Protein AF-A0A3M5WLS6-F1 (afdb_monomer)

Sequence (228 aa):
MAYHDNTENPHVHVVLKISDKNGQRMDIKKQDLRQLRTTMSLKLQGLGYNVKATHKRDFALKDHLKHGPERTRNLYEVVEFGSASYQFDKKNKRSNYITYKNLNGQKEVTVWGKTLLEEIEREKVEVGHVIKLKKEGAVAVEVPSYDKNGEVQGYKTVKRNEWKIENTSIEGPDRTVTMAEKLEKADKKINLHTPERQKKQMKEKLQFTEVKKEVLQPKIKLGPRLKF

pLDDT: mean 72.5, std 15.37, range [38.62, 93.69]

Radius of gyration: 28.25 Å; Cα contacts (8 Å, |Δi|>4): 242; chains: 1; bounding box: 64×58×89 Å

Nearest PDB structures (foldseek):
  8oej-assembly1_D  TM=4.711E-01  e=2.699E-01  Pyrococcus abyssi
  8oel-assembly1_D  TM=4.554E-01  e=2.853E-01  Pyrococcus abyssi
  4fva-assembly1_A  TM=2.193E-01  e=2.552E-01  Caenorhabditis elegans
  3m4q-assembly1_B  TM=3.915E-01  e=1.519E+00  Entamoeba histolytica
  6pph-assembly1_k  TM=2.680E-01  e=4.143E+00  Human herpesvirus 8 strain GK18

InterPro domains:
  IPR048178 MobP1 relaxase-like [NF041450] (1-163)

Structure (mmCIF, N/CA/C/O backbone):
data_AF-A0A3M5WLS6-F1
#
_entry.id   AF-A0A3M5WLS6-F1
#
loop_
_atom_site.group_PDB
_atom_site.id
_atom_site.type_symbol
_atom_site.label_atom_id
_atom_site.label_alt_id
_atom_site.label_comp_id
_atom_site.label_asym_id
_atom_site.label_entity_id
_atom_site.label_seq_id
_atom_site.pdbx_PDB_ins_code
_atom_site.Cartn_x
_atom_site.Cartn_y
_atom_site.Cartn_z
_atom_site.occupancy
_atom_site.B_iso_or_equiv
_atom_site.auth_seq_id
_atom_site.auth_comp_id
_atom_site.auth_asym_id
_atom_site.auth_atom_id
_atom_site.pdbx_PDB_model_num
ATOM 1 N N . MET A 1 1 ? -24.045 15.304 23.120 1.00 86.06 1 MET A N 1
ATOM 2 C CA . MET A 1 1 ? -23.910 14.849 21.720 1.00 86.06 1 MET A CA 1
ATOM 3 C C . MET A 1 1 ? -24.731 15.797 20.873 1.00 86.06 1 MET A C 1
ATOM 5 O O . MET A 1 1 ? -25.837 16.101 21.295 1.00 86.06 1 MET A O 1
ATOM 9 N N . ALA A 1 2 ? -24.195 16.287 19.760 1.00 90.81 2 ALA A N 1
ATOM 10 C CA . ALA A 1 2 ? -24.908 17.167 18.835 1.00 90.81 2 ALA A CA 1
ATOM 11 C C . ALA A 1 2 ? -24.928 16.525 17.446 1.00 90.81 2 ALA A C 1
ATOM 13 O O . ALA A 1 2 ? -23.889 16.055 16.989 1.00 90.81 2 ALA A O 1
ATOM 14 N N . TYR A 1 3 ? -26.097 16.466 16.815 1.00 93.00 3 TYR A N 1
ATOM 15 C CA . TYR A 1 3 ? -26.283 15.950 15.460 1.00 93.00 3 TYR A CA 1
ATOM 16 C C . TYR A 1 3 ? -26.505 17.128 14.510 1.00 93.00 3 TYR A C 1
ATOM 18 O O . TYR A 1 3 ? -27.273 18.031 14.834 1.00 93.00 3 TYR A O 1
ATOM 26 N N . HIS A 1 4 ? -25.816 17.113 13.373 1.00 90.12 4 HIS A N 1
ATOM 27 C CA . HIS A 1 4 ? -25.884 18.136 12.340 1.00 90.12 4 HIS A CA 1
ATOM 28 C C . HIS A 1 4 ? -26.246 17.485 11.008 1.00 90.12 4 HIS A C 1
ATOM 30 O O . HIS A 1 4 ? -25.490 16.666 10.486 1.00 90.12 4 HIS A O 1
ATOM 36 N N . ASP A 1 5 ? -27.390 17.875 10.459 1.00 91.81 5 ASP A N 1
ATOM 37 C CA . ASP A 1 5 ? -27.912 17.493 9.142 1.00 91.81 5 ASP A CA 1
ATOM 38 C C . ASP A 1 5 ? -27.977 18.677 8.163 1.00 91.81 5 ASP A C 1
ATOM 40 O O . ASP A 1 5 ? -28.248 18.499 6.981 1.00 91.81 5 ASP A O 1
ATOM 44 N N . ASN A 1 6 ? -27.654 19.882 8.631 1.00 89.06 6 ASN A N 1
ATOM 45 C CA . ASN A 1 6 ? -27.609 21.118 7.849 1.00 89.06 6 ASN A CA 1
ATOM 46 C C . ASN A 1 6 ? -26.359 21.253 6.957 1.00 89.06 6 ASN A C 1
ATOM 48 O O . ASN A 1 6 ? -26.106 22.318 6.397 1.00 89.06 6 ASN A O 1
ATOM 52 N N . THR A 1 7 ? -25.557 20.195 6.841 1.00 85.94 7 THR A N 1
ATOM 53 C CA . THR A 1 7 ? -24.382 20.125 5.963 1.00 85.94 7 THR A CA 1
ATOM 54 C C . THR A 1 7 ? -24.551 18.965 4.990 1.00 85.94 7 THR A C 1
ATOM 56 O O . THR A 1 7 ? -25.333 18.057 5.253 1.00 85.94 7 THR A O 1
ATOM 59 N N . GLU A 1 8 ? -23.795 18.963 3.888 1.00 89.69 8 GLU A N 1
ATOM 60 C CA . GLU A 1 8 ? -23.868 17.916 2.852 1.00 89.69 8 GLU A CA 1
ATOM 61 C C . GLU A 1 8 ? -23.750 16.490 3.422 1.00 89.69 8 GLU A C 1
ATOM 63 O O . GLU A 1 8 ? -24.385 15.565 2.925 1.00 89.69 8 GLU A O 1
ATOM 68 N N . ASN A 1 9 ? -22.972 16.317 4.496 1.00 88.31 9 ASN A N 1
ATOM 69 C CA . ASN A 1 9 ? -22.779 15.032 5.155 1.00 88.31 9 ASN A CA 1
ATOM 70 C C . ASN A 1 9 ? -23.319 15.083 6.591 1.00 88.31 9 ASN A C 1
ATOM 72 O O . ASN A 1 9 ? -22.693 15.728 7.444 1.00 88.31 9 ASN A O 1
ATOM 76 N N . PRO A 1 10 ? -24.420 14.370 6.894 1.00 90.81 10 PRO A N 1
ATOM 77 C CA . PRO A 1 10 ? -24.927 14.265 8.252 1.00 90.81 10 PRO A CA 1
ATOM 78 C C . PRO A 1 10 ? -23.855 13.725 9.200 1.00 90.81 10 PRO A C 1
ATOM 80 O O . PRO A 1 10 ? -23.256 12.674 8.951 1.00 90.81 10 PRO A O 1
ATOM 83 N N . HIS A 1 11 ? -23.585 14.446 10.285 1.00 92.56 11 HIS A N 1
ATOM 84 C CA . HIS A 1 11 ? -22.522 14.090 11.219 1.00 92.56 11 HIS A CA 1
ATOM 85 C C . HIS A 1 11 ? -22.880 14.418 12.667 1.00 92.56 11 HIS A C 1
ATOM 87 O O . HIS A 1 11 ? -23.793 15.182 12.967 1.00 92.56 11 HIS A O 1
ATOM 93 N N . VAL A 1 12 ? -22.146 13.799 13.591 1.00 92.62 12 VAL A N 1
ATOM 94 C CA . VAL A 1 12 ? -22.350 13.956 15.032 1.00 92.62 12 VAL A CA 1
ATOM 95 C C . VAL A 1 12 ? -21.073 14.467 15.684 1.00 92.62 12 VAL A C 1
ATOM 97 O O . VAL A 1 12 ? -20.005 13.877 15.517 1.00 92.62 12 VAL A O 1
ATOM 100 N N . HIS A 1 13 ? -21.196 15.502 16.511 1.00 92.94 13 HIS A N 1
ATOM 101 C CA . HIS A 1 13 ? -20.174 15.890 17.474 1.00 92.94 13 HIS A CA 1
ATOM 102 C C . HIS A 1 13 ? -20.429 15.213 18.824 1.00 92.94 13 HIS A C 1
ATOM 104 O O . HIS A 1 13 ? -21.454 15.413 19.490 1.00 92.94 13 HIS A O 1
ATOM 110 N N . VAL A 1 14 ? -19.461 14.403 19.250 1.00 90.19 14 VAL A N 1
ATOM 111 C CA . VAL A 1 14 ? -19.468 13.738 20.554 1.00 90.19 14 VAL A CA 1
ATOM 112 C C . VAL A 1 14 ? -18.387 14.364 21.425 1.00 90.19 14 VAL A C 1
ATOM 114 O O . VAL A 1 14 ? -17.202 14.271 21.116 1.00 90.19 14 VAL A O 1
ATOM 117 N N . VAL A 1 15 ? -18.800 14.991 22.527 1.00 91.31 15 VAL A N 1
ATOM 118 C CA . VAL A 1 15 ? -17.884 15.471 23.567 1.00 91.31 15 VAL A CA 1
ATOM 119 C C . VAL A 1 15 ? -17.712 14.353 24.586 1.00 91.31 15 VAL A C 1
ATOM 121 O O . VAL A 1 15 ? -18.684 13.914 25.198 1.00 91.31 15 VAL A O 1
ATOM 124 N N . LEU A 1 16 ? -16.477 13.883 24.745 1.00 87.19 16 LEU A N 1
ATOM 125 C CA . LEU A 1 16 ? -16.112 12.845 25.704 1.00 87.19 16 LEU A CA 1
ATOM 126 C C . LEU A 1 16 ? -15.338 13.484 26.855 1.00 87.19 16 LEU A C 1
ATOM 128 O O . LEU A 1 16 ? -14.342 14.175 26.634 1.00 87.19 16 LEU A O 1
ATOM 132 N N . LYS A 1 17 ? -15.783 13.243 28.090 1.00 89.06 17 LYS A N 1
ATOM 133 C CA . LYS A 1 17 ? -15.021 13.627 29.279 1.00 89.06 17 LYS A CA 1
ATOM 134 C C . LYS A 1 17 ? -13.780 12.734 29.361 1.00 89.06 17 LYS A C 1
ATOM 136 O O . LYS A 1 17 ? -13.901 11.516 29.342 1.00 89.06 17 LYS A O 1
ATOM 141 N N . ILE A 1 18 ? -12.600 13.350 29.433 1.00 88.56 18 ILE A N 1
ATOM 142 C CA . ILE A 1 18 ? -11.318 12.626 29.492 1.00 88.56 18 ILE A CA 1
ATOM 143 C C . ILE A 1 18 ? -11.053 12.099 30.909 1.00 88.56 18 ILE A C 1
ATOM 145 O O . ILE A 1 18 ? -10.328 11.128 31.076 1.00 88.56 18 ILE A O 1
ATOM 149 N N . SER A 1 19 ? -11.623 12.725 31.938 1.00 90.69 19 SER A N 1
ATOM 150 C CA . SER A 1 19 ? -11.491 12.247 33.316 1.00 90.69 19 SER A CA 1
ATOM 151 C C . SER A 1 19 ? -12.529 11.179 33.640 1.00 90.69 19 SER A C 1
ATOM 153 O O . SER A 1 19 ? -13.703 11.321 33.286 1.00 90.69 19 SER A O 1
ATOM 155 N N . ASP A 1 20 ? -12.098 10.154 34.364 1.00 85.75 20 ASP A N 1
ATOM 156 C CA . ASP A 1 20 ? -12.962 9.109 34.893 1.00 85.75 20 ASP A CA 1
ATOM 157 C C . ASP A 1 20 ? -13.848 9.615 36.056 1.00 85.75 20 ASP A C 1
ATOM 159 O O . ASP A 1 20 ? -13.905 10.810 36.375 1.00 85.75 20 ASP A O 1
ATOM 163 N N . LYS A 1 21 ? -14.578 8.689 36.691 1.00 87.06 21 LYS A N 1
ATOM 164 C CA . LYS A 1 21 ? -15.444 8.985 37.845 1.00 87.06 21 LYS A CA 1
ATOM 165 C C . LYS A 1 21 ? -14.660 9.424 39.089 1.00 87.06 21 LYS A C 1
ATOM 167 O O . LYS A 1 21 ? -15.221 10.131 39.917 1.00 87.06 21 LYS A O 1
ATOM 172 N N . ASN A 1 22 ? -13.389 9.043 39.186 1.00 89.44 22 ASN A N 1
ATOM 173 C CA . ASN A 1 22 ? -12.490 9.347 40.297 1.00 89.44 22 ASN A CA 1
ATOM 174 C C . ASN A 1 22 ? -11.662 10.623 40.041 1.00 89.44 22 ASN A C 1
ATOM 176 O O . ASN A 1 22 ? -10.844 11.009 40.871 1.00 89.44 22 ASN A O 1
ATOM 180 N N . GLY A 1 23 ? -11.856 11.281 38.892 1.00 87.62 23 GLY A N 1
ATOM 181 C CA . GLY A 1 23 ? -11.108 12.468 38.481 1.00 87.62 23 GLY A CA 1
ATOM 182 C C . GLY A 1 23 ? -9.771 12.167 37.796 1.00 87.62 23 GLY A C 1
ATOM 183 O O . GLY A 1 23 ? -9.108 13.101 37.340 1.00 87.62 23 GLY A O 1
ATOM 184 N N . GLN A 1 24 ? -9.387 10.897 37.650 1.00 90.75 24 GLN A N 1
ATOM 185 C CA . GLN A 1 24 ? -8.164 10.504 36.963 1.00 90.75 24 GLN A CA 1
ATOM 186 C C . GLN A 1 24 ? -8.314 10.711 35.454 1.00 90.75 24 GLN A C 1
ATOM 188 O O . GLN A 1 24 ? -9.284 10.284 34.826 1.00 90.75 24 GLN A O 1
ATOM 193 N N . ARG A 1 25 ? -7.335 11.388 34.851 1.00 89.50 25 ARG A N 1
ATOM 194 C CA . ARG A 1 25 ? -7.312 11.639 33.409 1.00 89.50 25 ARG A CA 1
ATOM 195 C C . ARG A 1 25 ? -6.987 10.346 32.659 1.00 89.50 25 ARG A C 1
ATOM 197 O O . ARG A 1 25 ? -5.946 9.743 32.899 1.00 89.50 25 ARG A O 1
ATOM 204 N N . MET A 1 26 ? -7.838 9.966 31.712 1.00 87.12 26 MET A N 1
ATOM 205 C CA . MET A 1 26 ? -7.563 8.868 30.790 1.00 87.12 26 MET A CA 1
ATOM 206 C C . MET A 1 26 ? -6.414 9.240 29.844 1.00 87.12 26 MET A C 1
ATOM 208 O O . MET A 1 26 ? -6.446 10.287 29.189 1.00 87.12 26 MET A O 1
ATOM 212 N N . ASP A 1 27 ? -5.414 8.364 29.752 1.00 88.56 27 ASP A N 1
ATOM 213 C CA . ASP A 1 27 ? -4.341 8.459 28.761 1.00 88.56 27 ASP A CA 1
ATOM 214 C C . ASP A 1 27 ? -4.795 7.812 27.445 1.00 88.56 27 ASP A C 1
ATOM 216 O O . ASP A 1 27 ? -4.934 6.594 27.358 1.00 88.56 27 ASP A O 1
ATOM 220 N N . ILE A 1 28 ? -5.075 8.630 26.427 1.00 88.44 28 ILE A N 1
ATOM 221 C CA . ILE A 1 28 ? -5.580 8.165 25.130 1.00 88.44 28 ILE A CA 1
ATOM 222 C C . ILE A 1 28 ? -4.400 7.923 24.191 1.00 88.44 28 ILE A C 1
ATOM 224 O O . ILE A 1 28 ? -3.820 8.859 23.630 1.00 88.44 28 ILE A O 1
ATOM 228 N N . LYS A 1 29 ? -4.076 6.652 23.946 1.00 89.19 29 LYS A N 1
ATOM 229 C CA . LYS A 1 29 ? -3.004 6.259 23.030 1.00 89.19 29 LYS A CA 1
ATOM 230 C C . LYS A 1 29 ? -3.522 6.122 21.602 1.00 89.19 29 LYS A C 1
ATOM 232 O O . LYS A 1 29 ? -4.704 5.927 21.317 1.00 89.19 29 LYS A O 1
ATOM 237 N N . LYS A 1 30 ? -2.589 6.146 20.643 1.00 86.25 30 LYS A N 1
ATOM 238 C CA . LYS A 1 30 ? -2.900 5.920 19.216 1.00 86.25 30 LYS A CA 1
ATOM 239 C C . LYS A 1 30 ? -3.547 4.554 18.961 1.00 86.25 30 LYS A C 1
ATOM 241 O O . LYS A 1 30 ? -4.302 4.414 18.000 1.00 86.25 30 LYS A O 1
ATOM 246 N N . GLN A 1 31 ? -3.233 3.558 19.790 1.00 81.94 31 GLN A N 1
ATOM 247 C CA . GLN A 1 31 ? -3.833 2.228 19.719 1.00 81.94 31 GLN A CA 1
ATOM 248 C C . GLN A 1 31 ? -5.316 2.262 20.108 1.00 81.94 31 GLN A C 1
ATOM 250 O O . GLN A 1 31 ? -6.128 1.701 19.375 1.00 81.94 31 GLN A O 1
ATOM 255 N N . ASP A 1 32 ? -5.674 2.999 21.159 1.00 87.75 32 ASP A N 1
ATOM 256 C CA . ASP A 1 32 ? -7.054 3.111 21.648 1.00 87.75 32 ASP A CA 1
ATOM 257 C C . ASP A 1 32 ? -7.952 3.790 20.609 1.00 87.75 32 ASP A C 1
ATOM 259 O O . ASP A 1 32 ? -9.025 3.292 20.279 1.00 87.75 32 ASP A O 1
ATOM 263 N N . LEU A 1 33 ? -7.467 4.868 19.978 1.00 89.62 33 LEU A N 1
ATOM 264 C CA . LEU A 1 33 ? -8.175 5.534 18.874 1.00 89.62 33 LEU A CA 1
ATOM 265 C C . LEU A 1 33 ? -8.393 4.603 17.671 1.00 89.62 33 LEU A C 1
ATOM 267 O O . LEU A 1 33 ? -9.408 4.683 16.973 1.00 89.62 33 LEU A O 1
ATOM 271 N N . ARG A 1 34 ? -7.434 3.709 17.407 1.00 87.81 34 ARG A N 1
ATOM 272 C CA . ARG A 1 34 ? -7.538 2.725 16.326 1.00 87.81 34 ARG A CA 1
ATOM 273 C C . ARG A 1 34 ? -8.577 1.659 16.657 1.00 87.81 34 ARG A C 1
ATOM 275 O O . ARG A 1 34 ? -9.384 1.324 15.791 1.00 87.81 34 ARG A O 1
ATOM 282 N N . GLN A 1 35 ? -8.551 1.150 17.886 1.00 88.38 35 GLN A N 1
ATOM 283 C CA . GLN A 1 35 ? -9.539 0.201 18.386 1.00 88.38 35 GLN A CA 1
ATOM 284 C C . GLN A 1 35 ? -10.935 0.817 18.355 1.00 88.38 35 GLN A C 1
ATOM 286 O O . GLN A 1 35 ? -11.839 0.192 17.815 1.00 88.38 35 GLN A O 1
ATOM 291 N N . LEU A 1 36 ? -11.096 2.066 18.799 1.00 90.81 36 LEU A N 1
ATOM 292 C CA . LEU A 1 36 ? -12.368 2.788 18.751 1.00 90.81 36 LEU A CA 1
ATOM 293 C C . LEU A 1 36 ? -12.961 2.803 17.335 1.00 90.81 36 LEU A C 1
ATOM 295 O O . LEU A 1 36 ? -14.120 2.436 17.152 1.00 90.81 36 LEU A O 1
ATOM 299 N N . ARG A 1 37 ? -12.157 3.149 16.319 1.00 90.94 37 ARG A N 1
ATOM 300 C CA . ARG A 1 37 ? -12.588 3.131 14.909 1.00 90.94 37 ARG A CA 1
ATOM 301 C C . ARG A 1 37 ? -13.035 1.735 14.460 1.00 90.94 37 ARG A C 1
ATOM 303 O O . ARG A 1 37 ? -14.067 1.608 13.805 1.00 90.94 37 ARG A O 1
ATOM 310 N N . THR A 1 38 ? -12.260 0.700 14.781 1.00 91.12 38 THR A N 1
ATOM 311 C CA . THR A 1 38 ? -12.581 -0.682 14.391 1.00 91.12 38 THR A CA 1
ATOM 312 C C . THR A 1 38 ? -13.850 -1.172 15.089 1.00 91.12 38 THR A C 1
ATOM 314 O O . THR A 1 38 ? -14.763 -1.654 14.426 1.00 91.12 38 THR A O 1
ATOM 317 N N . THR A 1 39 ? -13.951 -0.987 16.405 1.00 92.62 39 THR A N 1
ATOM 318 C CA . THR A 1 39 ? -15.101 -1.412 17.212 1.00 92.62 39 THR A CA 1
ATOM 319 C C . THR A 1 39 ? -16.377 -0.686 16.804 1.00 92.62 39 THR A C 1
ATOM 321 O O . THR A 1 39 ? -17.432 -1.309 16.726 1.00 92.62 39 THR A O 1
ATOM 324 N N . MET A 1 40 ? -16.299 0.610 16.492 1.00 93.38 40 MET A N 1
ATOM 325 C CA . MET A 1 40 ? -17.445 1.367 15.984 1.00 93.38 40 MET A CA 1
ATOM 326 C C . MET A 1 40 ? -17.945 0.794 14.653 1.00 93.38 40 MET A C 1
ATOM 328 O O . MET A 1 40 ? -19.140 0.562 14.504 1.00 93.38 40 MET A O 1
ATOM 332 N N . SER A 1 41 ? -17.037 0.499 13.717 1.00 92.75 41 SER A N 1
ATOM 333 C CA . SER A 1 41 ? -17.392 -0.130 12.439 1.00 92.75 41 SER A CA 1
ATOM 334 C C . SER A 1 41 ? -18.051 -1.496 12.636 1.00 92.75 41 SER A C 1
ATOM 336 O O . SER A 1 41 ? -19.051 -1.770 11.986 1.00 92.75 41 SER A O 1
ATOM 338 N N . LEU A 1 42 ? -17.524 -2.336 13.533 1.00 90.62 42 LEU A N 1
ATOM 339 C CA . LEU A 1 42 ? -18.087 -3.661 13.820 1.00 90.62 42 LEU A CA 1
ATOM 340 C C . LEU A 1 42 ? -19.488 -3.568 14.434 1.00 90.62 42 LEU A C 1
ATOM 342 O O . LEU A 1 42 ? -20.387 -4.301 14.032 1.00 90.62 42 LEU A O 1
ATOM 346 N N . LYS A 1 43 ? -19.700 -2.638 15.372 1.00 93.62 43 LYS A N 1
ATOM 347 C CA . LYS A 1 43 ? -21.025 -2.404 15.965 1.00 93.62 43 LYS A CA 1
ATOM 348 C C . LYS A 1 43 ? -22.039 -1.934 14.924 1.00 93.62 43 LYS A C 1
ATOM 350 O O . LYS A 1 43 ? -23.161 -2.420 14.918 1.00 93.62 43 LYS A O 1
ATOM 355 N N . LEU A 1 44 ? -21.642 -1.033 14.026 1.00 90.62 44 LEU A N 1
ATOM 356 C CA . LEU A 1 44 ? -22.501 -0.563 12.935 1.00 90.62 44 LEU A CA 1
ATOM 357 C C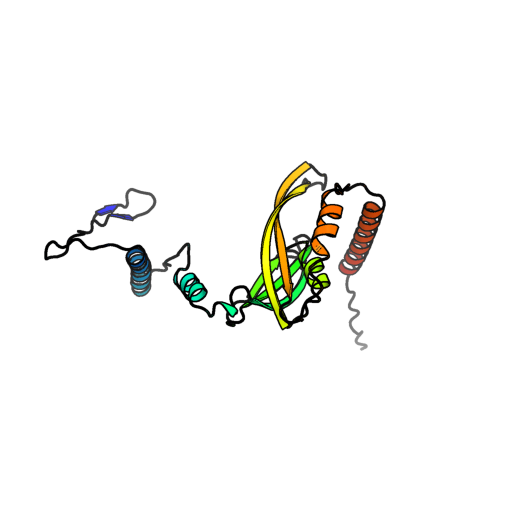 . LEU A 1 44 ? -22.840 -1.686 11.946 1.00 90.62 44 LEU A C 1
ATOM 359 O O . LEU A 1 44 ? -23.993 -1.809 11.547 1.00 90.62 44 LEU A O 1
ATOM 363 N N . GLN A 1 45 ? -21.878 -2.546 11.610 1.00 89.88 45 GLN A N 1
ATOM 364 C CA . GLN A 1 45 ? -22.140 -3.744 10.805 1.00 89.88 45 GLN A CA 1
ATOM 365 C C . GLN A 1 45 ? -23.129 -4.692 11.494 1.00 89.88 45 GLN A C 1
ATOM 367 O O . GLN A 1 45 ? -24.044 -5.184 10.843 1.00 89.88 45 GLN A O 1
ATOM 372 N N . GLY A 1 46 ? -22.999 -4.894 12.810 1.00 91.88 46 GLY A N 1
ATOM 373 C CA . GLY A 1 46 ? -23.954 -5.681 13.600 1.00 91.88 46 GLY A CA 1
ATOM 374 C C . GLY A 1 46 ? -25.372 -5.095 13.628 1.00 91.88 46 GLY A C 1
ATOM 375 O O . GLY A 1 46 ? -26.331 -5.834 13.810 1.00 91.88 46 GLY A O 1
ATOM 376 N N . LEU A 1 47 ? -25.511 -3.787 13.398 1.00 93.69 47 LEU A N 1
ATOM 377 C CA . LEU A 1 47 ? -26.796 -3.096 13.233 1.00 93.69 47 LEU A CA 1
ATOM 378 C C . LEU A 1 47 ? -27.284 -3.063 11.770 1.00 93.69 47 LEU A C 1
ATOM 380 O O . LEU A 1 47 ? -28.306 -2.448 11.487 1.00 93.69 47 LEU A O 1
ATOM 384 N N . GLY A 1 48 ? -26.567 -3.703 10.838 1.00 92.06 48 GLY A N 1
ATOM 385 C CA . GLY A 1 48 ? -26.942 -3.802 9.422 1.00 92.06 48 GLY A CA 1
ATOM 386 C C . GLY A 1 48 ? -26.365 -2.717 8.505 1.00 92.06 48 GLY A C 1
ATOM 387 O O . GLY A 1 48 ? -26.685 -2.692 7.318 1.00 92.06 48 GLY A O 1
ATOM 388 N N . TYR A 1 49 ? -25.495 -1.830 8.997 1.00 90.62 49 TYR A N 1
ATOM 389 C CA . TYR A 1 49 ? -24.880 -0.790 8.166 1.00 90.62 49 TYR A CA 1
ATOM 390 C C . TYR A 1 49 ? -23.652 -1.309 7.402 1.00 90.62 49 TYR A C 1
ATOM 392 O O . TYR A 1 49 ? -22.726 -1.882 7.981 1.00 90.62 49 TYR A O 1
ATOM 400 N N . ASN A 1 50 ? -23.583 -1.022 6.098 1.00 92.44 50 ASN A N 1
ATOM 401 C CA . ASN A 1 50 ? -22.422 -1.345 5.266 1.00 92.44 50 ASN A CA 1
ATOM 402 C C . ASN A 1 50 ? -21.302 -0.306 5.439 1.00 92.44 50 ASN A C 1
ATOM 404 O O . ASN A 1 50 ? -21.167 0.636 4.659 1.00 92.44 50 ASN A O 1
ATOM 408 N N . VAL A 1 51 ? -20.498 -0.470 6.488 1.00 91.19 51 VAL A N 1
ATOM 409 C CA . VAL A 1 51 ? -19.354 0.401 6.792 1.00 91.19 51 VAL A CA 1
ATOM 410 C C . VAL A 1 51 ? -18.061 -0.399 6.914 1.00 91.19 51 VAL A C 1
ATOM 412 O O . VAL A 1 51 ? -18.082 -1.579 7.257 1.00 91.19 51 VAL A O 1
ATOM 415 N N . LYS A 1 52 ? -16.911 0.238 6.662 1.00 88.44 52 LYS A N 1
ATOM 416 C CA . LYS A 1 52 ? -15.587 -0.387 6.808 1.00 88.44 52 LYS A CA 1
ATOM 417 C C . LYS A 1 52 ? -14.584 0.565 7.451 1.00 88.44 52 LYS A C 1
ATOM 419 O O . LYS A 1 52 ? -14.274 1.621 6.904 1.00 88.44 52 LYS A O 1
ATOM 424 N N . ALA A 1 53 ? -13.987 0.147 8.564 1.00 88.81 53 ALA A N 1
ATOM 425 C CA . ALA A 1 53 ? -12.833 0.825 9.144 1.00 88.81 53 ALA A CA 1
ATOM 426 C C . ALA A 1 53 ? -11.583 0.639 8.264 1.00 88.81 53 ALA A C 1
ATOM 428 O O . ALA A 1 53 ? -11.025 -0.455 8.173 1.00 88.81 53 ALA A O 1
ATOM 429 N N . THR A 1 54 ? -11.104 1.715 7.636 1.00 80.06 54 THR A N 1
ATOM 430 C CA . THR A 1 54 ? -9.845 1.717 6.878 1.00 80.06 54 THR A CA 1
ATOM 431 C C . THR A 1 54 ? -8.693 2.272 7.716 1.00 80.06 54 THR A C 1
ATOM 433 O O . THR A 1 54 ? -8.837 3.232 8.476 1.00 80.06 54 THR A O 1
ATOM 436 N N . HIS A 1 55 ? -7.513 1.661 7.575 1.00 78.44 55 HIS A N 1
ATOM 437 C CA . HIS A 1 55 ? -6.292 2.082 8.262 1.00 78.44 55 HIS A CA 1
ATOM 438 C C . HIS A 1 55 ? -5.187 2.344 7.239 1.00 78.44 55 HIS A C 1
ATOM 440 O O . HIS A 1 55 ? -4.809 1.447 6.496 1.00 78.44 55 HIS A O 1
ATOM 446 N N . LYS A 1 56 ? -4.610 3.554 7.230 1.00 70.62 56 LYS A N 1
ATOM 447 C CA . LYS A 1 56 ? -3.529 3.924 6.289 1.00 70.62 56 LYS A CA 1
ATOM 448 C C . LYS A 1 56 ? -2.241 3.105 6.480 1.00 70.62 56 LYS A C 1
ATOM 450 O O . LYS A 1 56 ? -1.423 3.019 5.572 1.00 70.62 56 LYS A O 1
ATOM 455 N N . ARG A 1 57 ? -2.016 2.555 7.678 1.00 66.00 57 ARG A N 1
ATOM 456 C CA . ARG A 1 57 ? -0.836 1.748 8.035 1.00 66.00 57 ARG A CA 1
ATOM 457 C C . ARG A 1 57 ? -1.283 0.540 8.846 1.00 66.00 57 ARG A C 1
ATOM 459 O O . ARG A 1 57 ? -2.065 0.713 9.781 1.00 66.00 57 ARG A O 1
ATOM 466 N N . ASP A 1 58 ? -0.782 -0.648 8.531 1.00 65.19 58 ASP A N 1
ATOM 467 C CA . ASP A 1 58 ? -1.016 -1.852 9.329 1.00 65.19 58 ASP A CA 1
ATOM 468 C C . ASP A 1 58 ? 0.106 -2.029 10.362 1.00 65.19 58 ASP A C 1
ATOM 470 O O . ASP A 1 58 ? 1.245 -2.349 10.021 1.00 65.19 58 ASP A O 1
ATOM 474 N N . PHE A 1 59 ? -0.199 -1.724 11.627 1.00 60.44 59 PHE A N 1
ATOM 475 C CA . PHE A 1 59 ? 0.774 -1.849 12.711 1.00 60.44 59 PHE A CA 1
ATOM 476 C C . PHE A 1 59 ? 0.972 -3.299 13.143 1.00 60.44 59 PHE A C 1
ATOM 478 O O . PHE A 1 59 ? 2.091 -3.622 13.514 1.00 60.44 59 PHE A O 1
ATOM 485 N N . ALA A 1 60 ? -0.048 -4.158 13.043 1.00 60.12 60 ALA A N 1
ATOM 486 C CA . ALA A 1 60 ? 0.073 -5.571 13.399 1.00 60.12 60 ALA A CA 1
ATOM 487 C C . ALA A 1 60 ? 1.011 -6.284 12.419 1.00 60.12 60 ALA A C 1
ATOM 489 O O . ALA A 1 60 ? 1.946 -6.961 12.834 1.00 60.12 60 ALA A O 1
ATOM 490 N N . LEU A 1 61 ? 0.853 -6.008 11.120 1.00 57.88 61 LEU A N 1
ATOM 491 C CA . LEU A 1 61 ? 1.789 -6.477 10.100 1.00 57.88 61 LEU A CA 1
ATOM 492 C C . LEU A 1 61 ? 3.211 -5.949 10.351 1.00 57.88 61 LEU A C 1
ATOM 494 O O . LEU A 1 61 ? 4.172 -6.708 10.283 1.00 57.88 61 LEU A O 1
ATOM 498 N N . LYS A 1 62 ? 3.360 -4.652 10.664 1.00 54.03 62 LYS A N 1
ATOM 499 C CA . LYS A 1 62 ? 4.672 -4.043 10.947 1.00 54.03 62 LYS A CA 1
ATOM 500 C C . LYS A 1 62 ? 5.333 -4.640 12.189 1.00 54.03 62 LYS A C 1
ATOM 502 O O . LYS A 1 62 ? 6.549 -4.788 12.198 1.00 54.03 62 LYS A O 1
ATOM 507 N N . ASP A 1 63 ? 4.560 -4.933 13.224 1.00 58.59 63 ASP A N 1
ATOM 508 C CA . ASP A 1 63 ? 5.062 -5.491 14.473 1.00 58.59 63 ASP A CA 1
ATOM 509 C C . ASP A 1 63 ? 5.459 -6.963 14.313 1.00 58.59 63 ASP A C 1
ATOM 511 O O . ASP A 1 63 ? 6.560 -7.346 14.698 1.00 58.59 63 ASP A O 1
ATOM 515 N N . HIS A 1 64 ? 4.656 -7.752 13.598 1.00 58.59 64 HIS A N 1
ATOM 516 C CA . HIS A 1 64 ? 5.014 -9.114 13.198 1.00 58.59 64 HIS A CA 1
ATOM 517 C C . HIS A 1 64 ? 6.284 -9.144 12.323 1.00 58.59 64 HIS A C 1
ATOM 519 O O . HIS A 1 64 ? 7.187 -9.947 12.542 1.00 58.59 64 HIS A O 1
ATOM 525 N N . LEU A 1 65 ? 6.416 -8.207 11.374 1.00 56.03 65 LEU A N 1
ATOM 526 C CA . LEU A 1 65 ? 7.633 -8.029 10.563 1.00 56.03 65 LEU A CA 1
ATOM 527 C C . LEU A 1 65 ? 8.862 -7.635 11.403 1.00 56.03 65 LEU A C 1
ATOM 529 O O . LEU A 1 65 ? 9.993 -7.931 11.015 1.00 56.03 65 LEU A O 1
ATOM 533 N N . LYS A 1 66 ? 8.661 -6.958 12.540 1.00 55.47 66 LYS A N 1
ATOM 534 C CA . LYS A 1 66 ? 9.736 -6.604 13.473 1.00 55.47 66 LYS A CA 1
ATOM 535 C C . LYS A 1 66 ? 10.136 -7.767 14.377 1.00 55.47 66 LYS A C 1
ATOM 537 O O . LYS A 1 66 ? 11.315 -7.866 14.677 1.00 55.47 66 LYS A O 1
ATOM 542 N N . HIS A 1 67 ? 9.223 -8.640 14.787 1.00 53.22 67 HIS A N 1
ATOM 543 C CA . HIS A 1 67 ? 9.537 -9.736 15.715 1.00 53.22 67 HIS A CA 1
ATOM 544 C C . HIS A 1 67 ? 9.898 -11.065 15.029 1.00 53.22 67 HIS A C 1
ATOM 546 O O . HIS A 1 67 ? 10.282 -12.013 15.706 1.00 53.22 67 HIS A O 1
ATOM 552 N N . GLY A 1 68 ? 9.828 -11.147 13.695 1.00 54.34 68 GLY A N 1
ATOM 553 C CA . GLY A 1 68 ? 10.353 -12.296 12.951 1.00 54.34 68 GLY A CA 1
ATOM 554 C C . GLY A 1 68 ? 11.871 -12.474 13.138 1.00 54.34 68 GLY A C 1
ATOM 555 O O . GLY A 1 68 ? 12.572 -11.475 13.345 1.00 54.34 68 GLY A O 1
ATOM 556 N N . PRO A 1 69 ? 12.396 -13.715 13.044 1.00 56.34 69 PRO A N 1
ATOM 557 C CA . PRO A 1 69 ? 13.815 -13.993 13.240 1.00 56.34 69 PRO A CA 1
ATOM 558 C C . PRO A 1 69 ? 14.638 -13.127 12.286 1.00 56.34 69 PRO A C 1
ATOM 560 O O . PRO A 1 69 ? 14.476 -13.199 11.068 1.00 56.34 69 PRO A O 1
ATOM 563 N N . GLU A 1 70 ? 15.513 -12.288 12.845 1.00 52.97 70 GLU A N 1
ATOM 564 C CA . GLU A 1 70 ? 16.280 -11.258 12.129 1.00 52.97 70 GLU A CA 1
ATOM 565 C C . GLU A 1 70 ? 17.040 -11.816 10.915 1.00 52.97 70 GLU A C 1
ATOM 567 O O . GLU A 1 70 ? 17.148 -11.149 9.886 1.00 52.97 70 GLU A O 1
ATOM 572 N N . ARG A 1 71 ? 17.440 -13.092 11.005 1.00 54.81 71 ARG A N 1
ATOM 573 C CA . ARG A 1 71 ? 18.092 -13.884 9.955 1.00 54.81 71 ARG A CA 1
ATOM 574 C C . ARG A 1 71 ? 17.257 -14.114 8.693 1.00 54.81 71 ARG A C 1
ATOM 576 O O . ARG A 1 71 ? 17.842 -14.511 7.702 1.00 54.81 71 ARG A O 1
ATOM 583 N N . THR A 1 72 ? 15.943 -13.877 8.710 1.00 56.84 72 THR A N 1
ATOM 584 C CA . THR A 1 72 ? 15.025 -14.063 7.559 1.00 56.84 72 THR A CA 1
ATOM 585 C C . THR A 1 72 ? 14.522 -12.742 6.963 1.00 56.84 72 THR A C 1
ATOM 587 O O . THR A 1 72 ? 13.811 -12.733 5.956 1.00 56.84 72 THR A O 1
ATOM 590 N N . ARG A 1 73 ? 14.870 -11.591 7.564 1.00 61.38 73 ARG A N 1
ATOM 591 C CA . ARG A 1 73 ? 14.410 -10.283 7.075 1.00 61.38 73 ARG A CA 1
ATOM 592 C C . ARG A 1 73 ? 15.028 -9.982 5.707 1.00 61.38 73 ARG A C 1
ATOM 594 O O . ARG A 1 73 ? 16.244 -10.007 5.543 1.00 61.38 73 ARG A O 1
ATOM 601 N N . ASN A 1 74 ? 14.173 -9.613 4.753 1.00 67.69 74 ASN A N 1
ATOM 602 C CA . ASN A 1 74 ? 14.510 -9.352 3.347 1.00 67.69 74 ASN A CA 1
ATOM 603 C C . ASN A 1 74 ? 14.989 -10.569 2.546 1.00 67.69 74 ASN A C 1
ATOM 605 O O . ASN A 1 74 ? 15.518 -10.369 1.456 1.00 67.69 74 ASN A O 1
ATOM 609 N N . LEU A 1 75 ? 14.815 -11.786 3.066 1.00 74.06 75 LEU A N 1
ATOM 610 C CA . LEU A 1 75 ? 15.008 -13.005 2.292 1.00 74.06 75 LEU A CA 1
ATOM 611 C C . LEU A 1 75 ? 13.678 -13.423 1.679 1.00 74.06 75 LEU A C 1
ATOM 613 O O . LEU A 1 75 ? 12.645 -13.491 2.355 1.00 74.06 75 LEU A O 1
ATOM 617 N N . TYR A 1 76 ? 13.725 -13.677 0.384 1.00 83.50 76 TYR A N 1
ATOM 618 C CA . TYR A 1 76 ? 12.565 -13.994 -0.419 1.00 83.50 76 TYR A CA 1
ATOM 619 C C . TYR A 1 76 ? 12.873 -15.192 -1.301 1.00 83.50 76 TYR A C 1
ATOM 621 O O . TYR A 1 76 ? 13.956 -15.277 -1.870 1.00 83.50 76 TYR A O 1
ATOM 629 N N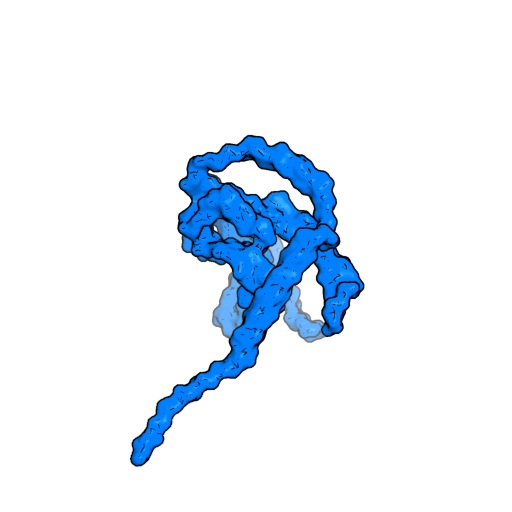 . GLU A 1 77 ? 11.914 -16.095 -1.429 1.00 82.56 77 GLU A N 1
ATOM 630 C CA . GLU A 1 77 ? 11.983 -17.193 -2.383 1.00 82.56 77 GLU A CA 1
ATOM 631 C C . GLU A 1 77 ? 11.428 -16.714 -3.724 1.00 82.56 77 GLU A C 1
ATOM 633 O O . GLU A 1 77 ? 10.343 -16.119 -3.787 1.00 82.56 77 GLU A O 1
ATOM 638 N N . VAL A 1 78 ? 12.183 -16.940 -4.793 1.00 85.12 78 VAL A N 1
ATOM 639 C CA . VAL A 1 78 ? 11.784 -16.570 -6.151 1.00 85.12 78 VAL A CA 1
ATOM 640 C C . VAL A 1 78 ? 10.734 -17.551 -6.653 1.00 85.12 78 VAL A C 1
ATOM 642 O O . VAL A 1 78 ? 10.984 -18.748 -6.722 1.00 85.12 78 VAL A O 1
ATOM 645 N N . VAL A 1 79 ? 9.563 -17.036 -7.020 1.00 85.50 79 VAL A N 1
ATOM 646 C CA . VAL A 1 79 ? 8.449 -17.838 -7.549 1.00 85.50 79 VAL A CA 1
ATOM 647 C C . VAL A 1 79 ? 8.478 -17.845 -9.071 1.00 85.50 79 VAL A C 1
ATOM 649 O O . VAL A 1 79 ? 8.325 -18.885 -9.697 1.00 85.50 79 VAL A O 1
ATOM 652 N N . GLU A 1 80 ? 8.692 -16.678 -9.675 1.00 86.94 80 GLU A N 1
ATOM 653 C CA . GLU A 1 80 ? 8.712 -16.515 -11.126 1.00 86.94 80 GLU A CA 1
ATOM 654 C C . GLU A 1 80 ? 9.482 -15.244 -11.484 1.00 86.94 80 GLU A C 1
ATOM 656 O O . GLU A 1 80 ? 9.464 -14.260 -10.742 1.00 86.94 80 GLU A O 1
ATOM 661 N N . PHE A 1 81 ? 10.138 -15.222 -12.636 1.00 88.69 81 PHE A N 1
ATOM 662 C CA . PHE A 1 81 ? 10.693 -14.002 -13.205 1.00 88.69 81 PHE A CA 1
ATOM 663 C C . PHE A 1 81 ? 10.614 -14.040 -14.726 1.00 88.69 81 PHE A C 1
ATOM 665 O O . PHE A 1 81 ? 10.576 -15.103 -15.341 1.00 88.69 81 PHE A O 1
ATOM 672 N N . GLY A 1 82 ? 10.597 -12.866 -15.353 1.00 87.50 82 GLY A N 1
ATOM 673 C CA . GLY A 1 82 ? 10.580 -12.794 -16.806 1.00 87.50 82 GLY A CA 1
ATOM 674 C C . GLY A 1 82 ? 10.286 -11.411 -17.363 1.00 87.50 82 GLY A C 1
ATOM 675 O O . GLY A 1 82 ? 10.424 -10.388 -16.693 1.00 87.50 82 GLY A O 1
ATOM 676 N N . SER A 1 83 ? 9.878 -11.391 -18.632 1.00 85.56 83 SER A N 1
ATOM 677 C CA . SER A 1 83 ? 9.557 -10.180 -19.394 1.00 85.56 83 SER A CA 1
ATOM 678 C C . SER A 1 83 ? 8.092 -10.180 -19.835 1.00 85.56 83 SER A C 1
ATOM 680 O O . SER A 1 83 ? 7.721 -10.844 -20.808 1.00 85.56 83 SER A O 1
ATOM 682 N N . ALA A 1 84 ? 7.255 -9.383 -19.174 1.00 86.00 84 ALA A N 1
ATOM 683 C CA . ALA A 1 84 ? 5.824 -9.269 -19.465 1.00 86.00 84 ALA A CA 1
ATOM 684 C C . ALA A 1 84 ? 5.416 -7.811 -19.716 1.00 86.00 84 ALA A C 1
ATOM 686 O O . ALA A 1 84 ? 6.166 -6.879 -19.432 1.00 86.00 84 ALA A O 1
ATOM 687 N N . SER A 1 85 ? 4.230 -7.581 -20.282 1.00 83.56 85 SER A N 1
ATOM 688 C CA . SER A 1 85 ? 3.661 -6.228 -20.290 1.00 83.56 85 SER A CA 1
ATOM 689 C C . SER A 1 85 ? 3.421 -5.767 -18.852 1.00 83.56 85 SER A C 1
ATOM 691 O O . SER A 1 85 ? 2.999 -6.569 -18.024 1.00 83.56 85 SER A O 1
ATOM 693 N N . TYR A 1 86 ? 3.736 -4.507 -18.532 1.00 77.88 86 TYR A N 1
ATOM 694 C CA . TYR A 1 86 ? 3.670 -4.003 -17.154 1.00 77.88 86 TYR A CA 1
ATOM 695 C C . TYR A 1 86 ? 2.289 -4.243 -16.520 1.00 77.88 86 TYR A C 1
ATOM 697 O O . TYR A 1 86 ? 1.262 -3.943 -17.130 1.00 77.88 86 TYR A O 1
ATOM 705 N N . GLN A 1 87 ? 2.283 -4.792 -15.300 1.00 80.75 87 GLN A N 1
ATOM 706 C CA . GLN A 1 87 ? 1.087 -5.267 -14.581 1.00 80.75 87 GLN A CA 1
ATOM 707 C C . GLN A 1 87 ? 0.293 -6.368 -15.310 1.00 80.75 87 GLN A C 1
ATOM 709 O O . GLN A 1 87 ? -0.887 -6.554 -15.041 1.00 80.75 87 GLN A O 1
ATOM 714 N N . PHE A 1 88 ? 0.930 -7.087 -16.237 1.00 80.56 88 PHE A N 1
ATOM 715 C CA . PHE A 1 88 ? 0.309 -8.091 -17.108 1.00 80.56 88 PHE A CA 1
ATOM 716 C C . PHE A 1 88 ? -0.807 -7.548 -18.021 1.00 80.56 88 PHE A C 1
ATOM 718 O O . PHE A 1 88 ? -1.519 -8.317 -18.664 1.00 80.56 88 PHE A O 1
ATOM 725 N N . ASP A 1 89 ? -0.920 -6.223 -18.160 1.00 78.00 89 ASP A N 1
ATOM 726 C CA . ASP A 1 89 ? -1.850 -5.592 -19.094 1.00 78.00 89 ASP A CA 1
ATOM 727 C C . ASP A 1 89 ? -1.182 -5.420 -20.463 1.00 78.00 89 ASP A C 1
ATOM 729 O O . ASP A 1 89 ? -0.203 -4.686 -20.609 1.00 78.00 89 ASP A O 1
ATOM 733 N N . LYS A 1 90 ? -1.735 -6.073 -21.492 1.00 80.25 90 LYS A N 1
ATOM 734 C CA . LYS A 1 90 ? -1.223 -6.063 -22.874 1.00 80.25 90 LYS A CA 1
ATOM 735 C C . LYS A 1 90 ? -1.122 -4.659 -23.481 1.00 80.25 90 LYS A C 1
ATOM 737 O O . LYS A 1 90 ? -0.365 -4.481 -24.432 1.00 80.25 90 LYS A O 1
ATOM 742 N N . LYS A 1 91 ? -1.855 -3.674 -22.950 1.00 78.31 91 LYS A N 1
ATOM 743 C CA . LYS A 1 91 ? -1.783 -2.270 -23.387 1.00 78.31 91 LYS A CA 1
ATOM 744 C C . LYS A 1 91 ? -0.491 -1.582 -22.946 1.00 78.31 91 LYS A C 1
ATOM 746 O O . LYS A 1 91 ? -0.070 -0.606 -23.565 1.00 78.31 91 LYS A O 1
ATOM 751 N N . ASN A 1 92 ? 0.143 -2.079 -21.886 1.00 76.44 92 ASN A N 1
ATOM 752 C CA . ASN A 1 92 ? 1.341 -1.478 -21.332 1.00 76.44 92 ASN A CA 1
ATOM 753 C C . ASN A 1 92 ? 2.616 -1.952 -22.036 1.00 76.44 92 ASN A C 1
ATOM 755 O O . ASN A 1 92 ? 2.694 -3.040 -22.610 1.00 76.44 92 ASN A O 1
ATOM 759 N N . LYS A 1 93 ? 3.667 -1.129 -21.938 1.00 77.31 93 LYS A N 1
ATOM 760 C CA . LYS A 1 93 ? 5.002 -1.472 -22.446 1.00 77.31 93 LYS A CA 1
ATOM 761 C C . LYS A 1 93 ? 5.549 -2.705 -21.715 1.00 77.31 93 LYS A C 1
ATOM 763 O O . LYS A 1 93 ? 5.321 -2.870 -20.513 1.00 77.31 93 LYS A O 1
ATOM 768 N N . ARG A 1 94 ? 6.304 -3.543 -22.435 1.00 79.69 94 ARG A N 1
ATOM 769 C CA . ARG A 1 94 ? 7.019 -4.678 -21.834 1.00 79.69 94 ARG A CA 1
ATOM 770 C C . ARG A 1 94 ? 8.047 -4.182 -20.818 1.00 79.69 94 ARG A C 1
ATOM 772 O O . ARG A 1 94 ? 8.734 -3.184 -21.047 1.00 79.69 94 ARG A O 1
ATOM 779 N N . SER A 1 95 ? 8.115 -4.873 -19.692 1.00 83.19 95 SER A N 1
ATOM 780 C CA . SER A 1 95 ? 9.041 -4.629 -18.597 1.00 83.19 95 SER A CA 1
ATOM 781 C C . SER A 1 95 ? 9.429 -5.960 -17.965 1.00 83.19 95 SER A C 1
ATOM 783 O O . SER A 1 95 ? 8.676 -6.933 -18.018 1.00 83.19 95 SER A O 1
ATOM 785 N N . ASN A 1 96 ? 10.595 -5.981 -17.331 1.00 88.00 96 ASN A N 1
ATOM 786 C CA . ASN A 1 96 ? 11.033 -7.150 -16.588 1.00 88.00 96 ASN A CA 1
ATOM 787 C C . ASN A 1 96 ? 10.368 -7.140 -15.211 1.00 88.00 96 ASN A C 1
ATOM 789 O O . ASN A 1 96 ? 10.108 -6.064 -14.645 1.00 88.00 96 ASN A O 1
ATOM 793 N N . TYR A 1 97 ? 10.067 -8.330 -14.709 1.00 87.50 97 TYR A N 1
ATOM 794 C CA . TYR A 1 97 ? 9.454 -8.533 -13.410 1.00 87.50 97 TYR A CA 1
ATOM 795 C C . TYR A 1 97 ? 10.075 -9.718 -12.681 1.00 87.50 97 TYR A C 1
ATOM 797 O O . TYR A 1 97 ? 10.628 -10.630 -13.295 1.00 87.50 97 TYR A O 1
ATOM 805 N N . ILE A 1 98 ? 9.943 -9.679 -11.361 1.00 87.50 98 ILE A N 1
ATOM 806 C CA . ILE A 1 98 ? 10.213 -10.793 -10.463 1.00 87.50 98 ILE A CA 1
ATOM 807 C C . ILE A 1 98 ? 9.053 -10.903 -9.478 1.00 87.50 98 ILE A C 1
ATOM 809 O O . ILE A 1 98 ? 8.637 -9.909 -8.878 1.00 87.50 98 ILE A O 1
ATOM 813 N N . THR A 1 99 ? 8.517 -12.103 -9.335 1.00 87.69 99 THR A N 1
ATOM 814 C CA . THR A 1 99 ? 7.546 -12.476 -8.316 1.00 87.69 99 THR A CA 1
ATOM 815 C C . THR A 1 99 ? 8.279 -13.270 -7.251 1.00 87.69 99 THR A C 1
ATOM 817 O O . THR A 1 99 ? 8.940 -14.268 -7.542 1.00 87.69 99 THR A O 1
ATOM 820 N N . TYR A 1 100 ? 8.173 -12.818 -6.009 1.00 86.69 100 TYR A N 1
ATOM 821 C CA . TYR A 1 100 ? 8.792 -13.483 -4.875 1.00 86.69 100 TYR A CA 1
ATOM 822 C C . TYR A 1 100 ? 7.795 -13.635 -3.732 1.00 86.69 100 TYR A C 1
ATOM 824 O O . TYR A 1 100 ? 6.851 -12.849 -3.601 1.00 86.69 100 TYR A O 1
ATOM 832 N N . LYS A 1 101 ? 8.031 -14.627 -2.878 1.00 84.44 101 LYS A N 1
ATOM 833 C CA . LYS A 1 101 ? 7.285 -14.835 -1.635 1.00 84.44 101 LYS A CA 1
ATOM 834 C C . LYS A 1 101 ? 8.223 -14.737 -0.439 1.00 84.44 101 LYS A C 1
ATOM 836 O O . LYS A 1 101 ? 9.394 -15.105 -0.509 1.00 84.44 101 LYS A O 1
ATOM 841 N N . ASN A 1 102 ? 7.725 -14.210 0.674 1.00 77.69 102 ASN A N 1
ATOM 842 C CA . ASN A 1 102 ? 8.489 -14.231 1.922 1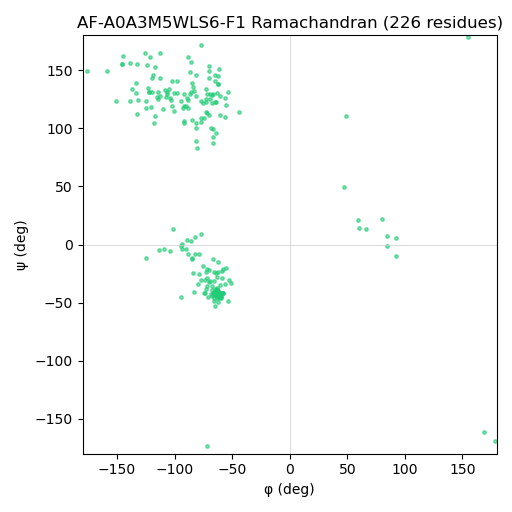.00 77.69 102 ASN A CA 1
ATOM 843 C C . ASN A 1 102 ? 8.682 -15.681 2.384 1.00 77.69 102 ASN A C 1
ATOM 845 O O . ASN A 1 102 ? 7.749 -16.474 2.275 1.00 77.69 102 ASN A O 1
ATOM 849 N N . LEU A 1 103 ? 9.823 -15.987 3.011 1.00 68.62 103 LEU A N 1
ATOM 850 C CA . LEU A 1 103 ? 10.087 -17.305 3.615 1.00 68.62 103 LEU A CA 1
ATOM 851 C C . LEU A 1 103 ? 9.059 -17.701 4.692 1.00 68.62 103 LEU A C 1
ATOM 853 O O . LEU A 1 103 ? 8.833 -18.878 4.938 1.00 68.62 103 LEU A O 1
ATOM 857 N N . ASN A 1 104 ? 8.378 -16.717 5.289 1.00 63.44 104 ASN A N 1
ATOM 858 C CA . ASN A 1 104 ? 7.292 -16.942 6.250 1.00 63.44 104 ASN A CA 1
ATOM 859 C C . ASN A 1 104 ? 5.932 -17.239 5.573 1.00 63.44 104 ASN A C 1
ATOM 861 O O . ASN A 1 104 ? 4.912 -17.307 6.252 1.00 63.44 104 ASN A O 1
ATOM 865 N N . GLY A 1 105 ? 5.901 -17.386 4.243 1.00 54.16 105 GLY A N 1
ATOM 866 C CA . GLY A 1 105 ? 4.902 -18.193 3.537 1.00 54.16 105 GLY A CA 1
ATOM 867 C C . GLY A 1 105 ? 3.514 -17.598 3.289 1.00 54.16 105 GLY A C 1
ATOM 868 O O . GLY A 1 105 ? 2.585 -18.369 3.095 1.00 54.16 105 GLY A O 1
ATOM 869 N N . GLN A 1 106 ? 3.312 -16.274 3.291 1.00 60.25 106 GLN A N 1
ATOM 870 C CA . GLN A 1 106 ? 1.933 -15.734 3.250 1.00 60.25 106 GLN A CA 1
ATOM 871 C C . GLN A 1 106 ? 1.606 -14.748 2.125 1.00 60.25 106 GLN A C 1
ATOM 873 O O . GLN A 1 106 ? 0.434 -14.426 1.934 1.00 60.25 106 GLN A O 1
ATOM 878 N N . LYS A 1 107 ? 2.587 -14.227 1.381 1.00 72.06 107 LYS A N 1
ATOM 879 C CA . LYS A 1 107 ? 2.299 -13.212 0.361 1.00 72.06 107 LYS A CA 1
ATOM 880 C C . LYS A 1 107 ? 3.288 -13.241 -0.790 1.00 72.06 107 LYS A C 1
ATOM 882 O O . LYS A 1 107 ? 4.483 -13.053 -0.574 1.00 72.06 107 LYS A O 1
ATOM 887 N N . GLU A 1 108 ? 2.750 -13.397 -1.993 1.00 83.44 108 GLU A N 1
ATOM 888 C CA . GLU A 1 108 ? 3.459 -13.168 -3.246 1.00 83.44 108 GLU A CA 1
ATOM 889 C C . GLU A 1 108 ? 3.410 -11.683 -3.605 1.00 83.44 108 GLU A C 1
ATOM 891 O O . GLU A 1 108 ? 2.380 -11.012 -3.474 1.00 83.44 108 GLU A O 1
ATOM 896 N N . VAL A 1 109 ? 4.551 -11.146 -4.023 1.00 83.06 109 VAL A N 1
ATOM 897 C CA . VAL A 1 109 ? 4.680 -9.760 -4.460 1.00 83.06 109 VAL A CA 1
ATOM 898 C C . VAL A 1 109 ? 5.424 -9.741 -5.787 1.00 83.06 109 VAL A C 1
ATOM 900 O O . VAL A 1 109 ? 6.548 -10.227 -5.883 1.00 83.06 109 VAL A O 1
ATOM 903 N N . THR A 1 110 ? 4.806 -9.135 -6.802 1.00 87.06 110 THR A N 1
ATOM 904 C CA . THR A 1 110 ? 5.438 -8.895 -8.103 1.00 87.06 110 THR A CA 1
ATOM 905 C C . THR A 1 110 ? 6.045 -7.499 -8.137 1.00 87.06 110 THR A C 1
ATOM 907 O O . THR A 1 110 ? 5.360 -6.487 -7.954 1.00 87.06 110 THR A O 1
ATOM 910 N N . VAL A 1 111 ? 7.340 -7.437 -8.414 1.00 85.00 111 VAL A N 1
ATOM 911 C CA . VAL A 1 111 ? 8.105 -6.204 -8.565 1.00 85.00 111 VAL A CA 1
ATOM 912 C C . VAL A 1 111 ? 8.561 -6.052 -10.010 1.00 85.00 111 VAL A C 1
ATOM 914 O O . VAL A 1 111 ? 8.914 -7.022 -10.668 1.00 85.00 111 VAL A O 1
ATOM 917 N N . TRP A 1 112 ? 8.567 -4.809 -10.493 1.00 84.31 112 TRP A N 1
ATOM 918 C CA . TRP A 1 112 ? 8.917 -4.460 -11.868 1.00 84.31 112 TRP A CA 1
ATOM 919 C C . TRP A 1 112 ? 10.131 -3.529 -11.901 1.00 84.31 112 TRP A C 1
ATOM 921 O O . TRP A 1 112 ? 10.270 -2.629 -11.064 1.00 84.31 112 TRP A O 1
ATOM 931 N N . GLY A 1 113 ? 10.989 -3.709 -12.900 1.00 79.50 113 GLY A N 1
ATOM 932 C CA . GLY A 1 113 ? 12.220 -2.942 -13.061 1.00 79.50 113 GLY A CA 1
ATOM 933 C C . GLY A 1 113 ? 12.938 -3.323 -14.347 1.00 79.50 113 GLY A C 1
ATOM 934 O O . GLY A 1 113 ? 12.838 -4.454 -14.799 1.00 79.50 113 GLY A O 1
ATOM 935 N N . LYS A 1 114 ? 13.654 -2.382 -14.966 1.00 75.31 114 LYS A N 1
ATOM 936 C CA . LYS A 1 114 ? 14.388 -2.669 -16.210 1.00 75.31 114 LYS A CA 1
ATOM 937 C C . LYS A 1 114 ? 15.648 -3.494 -15.962 1.00 75.31 114 LYS A C 1
ATOM 939 O O . LYS A 1 114 ? 15.894 -4.439 -16.695 1.00 75.31 114 LYS A O 1
ATOM 944 N N . THR A 1 115 ? 16.378 -3.170 -14.901 1.00 76.94 115 THR A N 1
ATOM 945 C CA . THR A 1 115 ? 17.647 -3.813 -14.532 1.00 76.94 115 THR A CA 1
ATOM 946 C C . THR A 1 115 ? 17.465 -5.170 -13.849 1.00 76.94 115 THR A C 1
ATOM 948 O O . THR A 1 115 ? 18.438 -5.878 -13.654 1.00 76.94 115 THR A O 1
ATOM 951 N N . LEU A 1 116 ? 16.230 -5.570 -13.508 1.00 81.19 116 LEU A N 1
ATOM 952 C CA . LEU A 1 116 ? 15.973 -6.808 -12.759 1.00 81.19 116 LEU A CA 1
ATOM 953 C C . LEU A 1 116 ? 16.502 -8.060 -13.461 1.00 81.19 116 LEU A C 1
ATOM 955 O O . LEU A 1 116 ? 17.048 -8.929 -12.802 1.00 81.19 116 LEU A O 1
ATOM 959 N N . LEU A 1 117 ? 16.334 -8.154 -14.779 1.00 80.81 117 LEU A N 1
ATOM 960 C CA . LEU A 1 117 ? 16.729 -9.348 -15.527 1.00 80.81 117 LEU A CA 1
ATOM 961 C C . LEU A 1 117 ? 18.257 -9.460 -15.643 1.00 80.81 117 LEU A C 1
ATOM 963 O O . LEU A 1 117 ? 18.795 -10.542 -15.464 1.00 80.81 117 LEU A O 1
ATOM 967 N N . GLU A 1 118 ? 18.949 -8.330 -15.823 1.00 79.62 118 GLU A N 1
ATOM 968 C CA . GLU A 1 118 ? 20.420 -8.265 -15.815 1.00 79.62 118 GLU A CA 1
ATOM 969 C C . GLU A 1 118 ? 20.991 -8.679 -14.447 1.00 79.62 118 GLU A C 1
ATOM 971 O O . GLU A 1 118 ? 21.986 -9.394 -14.367 1.00 79.62 118 GLU A O 1
ATOM 976 N N . GLU A 1 119 ? 20.340 -8.261 -13.357 1.00 78.94 119 GLU A N 1
ATOM 977 C CA . GLU A 1 119 ? 20.702 -8.652 -11.989 1.00 78.94 119 GLU A CA 1
ATOM 978 C C . GLU A 1 119 ? 20.464 -10.150 -11.735 1.00 78.94 119 GLU A C 1
ATOM 980 O O . GLU A 1 119 ? 21.305 -10.807 -11.128 1.00 78.94 119 GLU A O 1
ATOM 985 N N . ILE A 1 120 ? 19.345 -10.699 -12.223 1.00 82.38 120 ILE A N 1
ATOM 986 C CA . ILE A 1 120 ? 19.000 -12.129 -12.122 1.00 82.38 120 ILE A CA 1
ATOM 987 C C . ILE A 1 120 ? 20.013 -12.996 -12.872 1.00 82.38 120 ILE A C 1
ATOM 989 O O . ILE A 1 120 ? 20.483 -13.992 -12.322 1.00 82.38 120 ILE A O 1
ATOM 993 N N . GLU A 1 121 ? 20.372 -12.608 -14.098 1.00 81.50 121 GLU A N 1
ATOM 994 C CA . GLU A 1 121 ? 21.373 -13.311 -14.904 1.00 81.50 121 GLU A CA 1
ATOM 995 C C . GLU A 1 121 ? 22.757 -13.255 -14.249 1.00 81.50 121 GLU A C 1
ATOM 997 O O . GLU A 1 121 ? 23.437 -14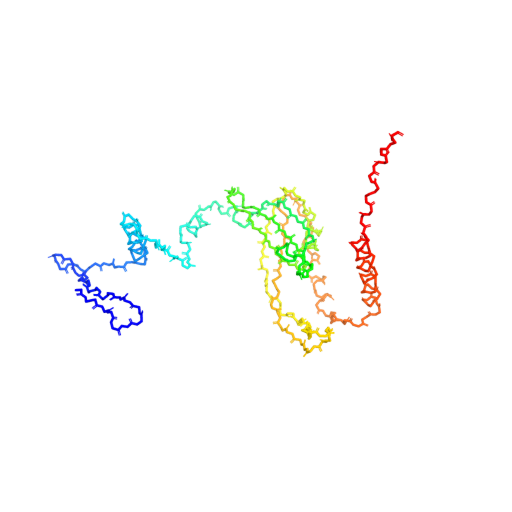.278 -14.159 1.00 81.50 121 GLU A O 1
ATOM 1002 N N . ARG A 1 122 ? 23.162 -12.087 -13.729 1.00 77.31 122 ARG A N 1
ATOM 1003 C CA . ARG A 1 122 ? 24.458 -11.929 -13.050 1.00 77.31 122 ARG A CA 1
ATOM 1004 C C . ARG A 1 122 ? 24.568 -12.806 -11.804 1.00 77.31 122 ARG A C 1
ATOM 1006 O O . ARG A 1 122 ? 25.601 -13.429 -11.579 1.00 77.31 122 ARG A O 1
ATOM 1013 N N . GLU A 1 123 ? 23.514 -12.848 -10.997 1.00 75.00 123 GLU A N 1
ATOM 1014 C CA . GLU A 1 123 ? 23.473 -13.603 -9.740 1.00 75.00 123 GLU A CA 1
ATOM 1015 C C . GLU A 1 123 ? 23.072 -15.079 -9.935 1.00 75.00 123 GLU A C 1
ATOM 1017 O O . GLU A 1 123 ? 22.933 -15.812 -8.951 1.00 75.00 123 GLU A O 1
ATOM 1022 N N . LYS A 1 124 ? 22.873 -15.516 -11.192 1.00 80.69 124 LYS A N 1
ATOM 1023 C CA . LYS A 1 124 ? 22.433 -16.872 -11.571 1.00 80.69 124 LYS A CA 1
ATOM 1024 C C . LYS A 1 124 ? 21.243 -17.338 -10.726 1.00 80.69 124 LYS A C 1
ATOM 1026 O O . LYS A 1 124 ? 21.263 -18.390 -10.089 1.00 80.69 124 LYS A O 1
ATOM 1031 N N . VAL A 1 125 ? 20.232 -16.480 -10.634 1.00 80.94 125 VAL A N 1
ATOM 1032 C CA . VAL A 1 125 ? 19.039 -16.744 -9.827 1.00 80.94 125 VAL A CA 1
ATOM 1033 C C . VAL A 1 125 ? 18.087 -17.641 -10.610 1.00 80.94 125 VAL A C 1
ATOM 1035 O O . VAL A 1 125 ? 17.707 -17.319 -11.732 1.00 80.94 125 VAL A O 1
ATOM 1038 N N . GLU A 1 126 ? 17.663 -18.738 -9.987 1.00 79.31 126 GLU A N 1
ATOM 1039 C CA . GLU A 1 126 ? 16.678 -19.672 -10.526 1.00 79.31 126 GLU A CA 1
ATOM 1040 C C . GLU A 1 126 ? 15.388 -19.626 -9.698 1.00 79.31 126 GLU A C 1
ATOM 1042 O O . GLU A 1 126 ? 15.340 -19.082 -8.589 1.00 79.31 126 GLU A O 1
ATOM 1047 N N . VAL A 1 127 ? 14.311 -20.181 -10.253 1.00 82.75 127 VAL A N 1
ATOM 1048 C CA . VAL A 1 127 ? 13.044 -20.330 -9.530 1.00 82.75 127 VAL A CA 1
ATOM 1049 C C . VAL A 1 127 ? 13.263 -21.265 -8.337 1.00 82.75 127 VAL A C 1
ATOM 1051 O O . VAL A 1 127 ? 13.842 -22.335 -8.482 1.00 82.75 127 VAL A O 1
ATOM 1054 N N . GLY A 1 128 ? 12.816 -20.851 -7.152 1.00 74.00 128 GLY A N 1
ATOM 1055 C CA . GLY A 1 128 ? 13.049 -21.551 -5.887 1.00 74.00 128 GLY A CA 1
ATOM 1056 C C . GLY A 1 128 ? 14.290 -21.085 -5.116 1.00 74.00 128 GLY A C 1
ATOM 1057 O O . GLY A 1 128 ? 14.431 -21.435 -3.946 1.00 74.00 128 GLY A O 1
ATOM 1058 N N . HIS A 1 129 ? 15.167 -20.258 -5.701 1.00 79.44 129 HIS A N 1
ATOM 1059 C CA . HIS A 1 129 ? 16.293 -19.682 -4.958 1.00 79.44 129 HIS A CA 1
ATOM 1060 C C . HIS A 1 129 ? 15.836 -18.645 -3.934 1.00 79.44 129 HIS A C 1
ATOM 1062 O O . HIS A 1 129 ? 14.863 -17.908 -4.129 1.00 79.44 129 HIS A O 1
ATOM 1068 N N . VAL A 1 130 ? 16.599 -18.555 -2.846 1.00 79.50 130 VAL A N 1
ATOM 1069 C CA . VAL A 1 130 ? 16.432 -17.544 -1.813 1.00 79.50 130 VAL A CA 1
ATOM 1070 C C . VAL A 1 130 ? 17.340 -16.366 -2.136 1.00 79.50 130 VAL A C 1
ATOM 1072 O O . VAL A 1 130 ? 18.571 -16.470 -2.152 1.00 79.50 130 VAL A O 1
ATOM 1075 N N . ILE A 1 131 ? 16.717 -15.220 -2.373 1.00 83.00 131 ILE A N 1
ATOM 1076 C CA . ILE A 1 131 ? 17.390 -13.975 -2.714 1.00 83.00 131 ILE A CA 1
ATOM 1077 C C . ILE A 1 131 ? 17.154 -12.913 -1.653 1.00 83.00 131 ILE A C 1
ATOM 1079 O O . ILE A 1 131 ? 16.108 -12.853 -1.000 1.00 83.00 131 ILE A O 1
ATOM 1083 N N . LYS A 1 132 ? 18.112 -12.001 -1.543 1.00 82.88 132 LYS A N 1
ATOM 1084 C CA . LYS A 1 132 ? 17.945 -10.745 -0.831 1.00 82.88 132 LYS A CA 1
ATOM 1085 C C . LYS A 1 132 ? 17.677 -9.638 -1.838 1.00 82.88 132 LYS A C 1
ATOM 1087 O O . LYS A 1 132 ? 18.533 -9.305 -2.654 1.00 82.88 132 LYS A O 1
ATOM 1092 N N . LEU A 1 133 ? 16.481 -9.059 -1.773 1.00 82.69 133 LEU A N 1
ATOM 1093 C CA . LEU A 1 133 ? 16.076 -7.969 -2.660 1.00 82.69 133 LEU A CA 1
ATOM 1094 C C . LEU A 1 133 ? 16.170 -6.631 -1.921 1.00 82.69 133 LEU A C 1
ATOM 1096 O O . LEU A 1 133 ? 15.472 -6.410 -0.926 1.00 82.69 133 LEU A O 1
ATOM 1100 N N . LYS A 1 134 ? 17.005 -5.715 -2.420 1.00 80.69 134 LYS A N 1
ATOM 1101 C CA . LYS A 1 134 ? 17.154 -4.360 -1.871 1.00 80.69 134 LYS A CA 1
ATOM 1102 C C . LYS A 1 134 ? 16.878 -3.314 -2.945 1.00 80.69 134 LYS A C 1
ATOM 1104 O O . LYS A 1 134 ? 17.393 -3.383 -4.054 1.00 80.69 134 LYS A O 1
ATOM 1109 N N . LYS A 1 135 ? 16.094 -2.296 -2.594 1.00 78.62 135 LYS A N 1
ATOM 1110 C CA . LYS A 1 135 ? 15.937 -1.095 -3.418 1.00 78.62 135 LYS A CA 1
ATOM 1111 C C . LYS A 1 135 ? 17.129 -0.166 -3.157 1.00 78.62 135 LYS A C 1
ATOM 1113 O O . LYS A 1 135 ? 17.180 0.437 -2.087 1.00 78.62 135 LYS A O 1
ATOM 1118 N N . GLU A 1 136 ? 18.089 -0.091 -4.083 1.00 70.56 136 GLU A N 1
ATOM 1119 C CA . GLU A 1 136 ? 19.282 0.772 -3.940 1.00 70.56 136 GLU A CA 1
ATOM 1120 C C . GLU A 1 136 ? 18.938 2.256 -4.134 1.00 70.56 136 GLU A C 1
ATOM 1122 O O . GLU A 1 136 ? 19.520 3.110 -3.469 1.00 70.56 136 GLU A O 1
ATOM 1127 N N . GLY A 1 137 ? 17.929 2.577 -4.950 1.00 67.44 137 GLY A N 1
ATOM 1128 C CA . GLY A 1 137 ? 17.538 3.965 -5.178 1.00 67.44 137 GLY A CA 1
ATOM 1129 C C . GLY A 1 137 ? 16.392 4.140 -6.167 1.00 67.44 137 GLY A C 1
ATOM 1130 O O . GLY A 1 137 ? 15.689 3.192 -6.534 1.00 67.44 137 GLY A O 1
ATOM 1131 N N . ALA A 1 138 ? 16.172 5.391 -6.571 1.00 63.34 138 ALA A N 1
ATOM 1132 C CA . ALA A 1 138 ? 15.306 5.729 -7.689 1.00 63.34 138 ALA A CA 1
ATOM 1133 C C . ALA A 1 138 ? 16.023 6.730 -8.599 1.00 63.34 138 ALA A C 1
ATOM 1135 O O . ALA A 1 138 ? 16.232 7.875 -8.203 1.00 63.34 138 ALA A O 1
ATOM 1136 N N . VAL A 1 139 ? 16.376 6.304 -9.809 1.00 64.50 139 VAL A N 1
ATOM 1137 C CA . VAL A 1 139 ? 17.017 7.164 -10.806 1.00 64.50 139 VAL A CA 1
ATOM 1138 C C . VAL A 1 139 ? 15.941 7.906 -11.590 1.00 64.50 139 VAL A C 1
ATOM 1140 O O . VAL A 1 139 ? 14.949 7.322 -12.041 1.00 64.50 139 VAL A O 1
ATOM 1143 N N . ALA A 1 140 ? 16.111 9.220 -11.719 1.00 58.78 140 ALA A N 1
ATOM 1144 C CA . ALA A 1 140 ? 15.281 10.049 -12.578 1.00 58.78 140 ALA A CA 1
ATOM 1145 C C . 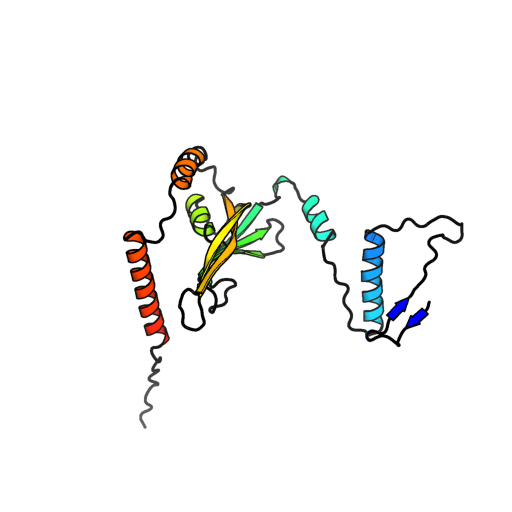ALA A 1 140 ? 15.640 9.742 -14.035 1.00 58.78 140 ALA A C 1
ATOM 1147 O O . ALA A 1 140 ? 16.753 10.011 -14.472 1.00 58.78 140 ALA A O 1
ATOM 1148 N N . VAL A 1 141 ? 14.710 9.143 -14.775 1.00 60.47 141 VAL A N 1
ATOM 1149 C CA . VAL A 1 141 ? 14.903 8.841 -16.193 1.00 60.47 141 VAL A CA 1
ATOM 1150 C C . VAL A 1 141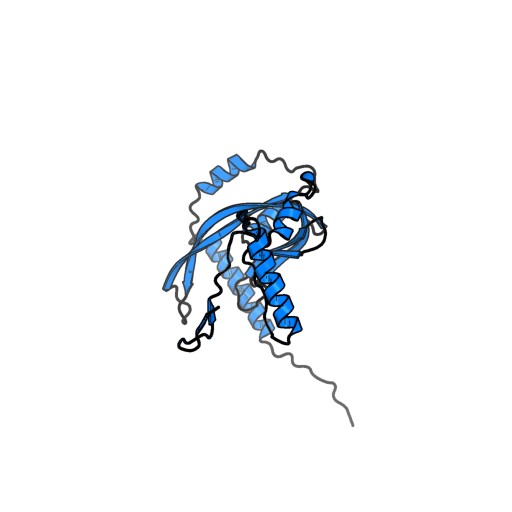 ? 13.907 9.645 -17.006 1.00 60.47 141 VAL A C 1
ATOM 1152 O O . VAL A 1 141 ? 12.700 9.571 -16.775 1.00 60.47 141 VAL A O 1
ATOM 1155 N N . GLU A 1 142 ? 14.414 10.378 -17.986 1.00 58.69 142 GLU A N 1
ATOM 1156 C CA . GLU A 1 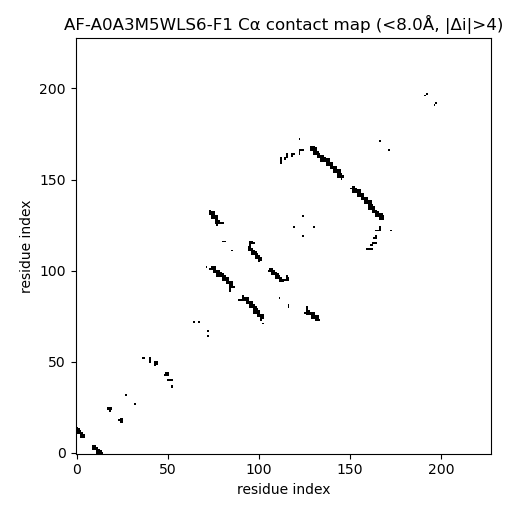142 ? 13.598 11.070 -18.972 1.00 58.69 142 GLU A CA 1
ATOM 1157 C C . GLU A 1 142 ? 12.982 10.060 -19.942 1.00 58.69 142 GLU A C 1
ATOM 1159 O O . GLU A 1 142 ? 13.660 9.240 -20.567 1.00 58.69 142 GLU A O 1
ATOM 1164 N N . VAL A 1 143 ? 11.656 10.065 -20.026 1.00 58.56 143 VAL A N 1
ATOM 1165 C CA . VAL A 1 143 ? 10.887 9.202 -20.918 1.00 58.56 143 VAL A CA 1
ATOM 1166 C C . VAL A 1 143 ? 10.188 10.088 -21.944 1.00 58.56 143 VAL A C 1
ATOM 1168 O O . VAL A 1 143 ? 9.446 10.981 -21.535 1.00 58.56 143 VAL A O 1
ATOM 1171 N N . PRO A 1 144 ? 10.366 9.849 -23.255 1.00 59.72 144 PRO A N 1
ATOM 1172 C CA . PRO A 1 144 ? 9.648 10.603 -24.274 1.00 59.72 144 PRO A CA 1
ATOM 1173 C C . PRO A 1 144 ? 8.134 10.398 -24.115 1.00 59.72 144 PRO A C 1
ATOM 1175 O O . PRO A 1 144 ? 7.645 9.266 -24.010 1.00 59.72 144 PRO A O 1
ATOM 1178 N N . SER A 1 145 ? 7.410 11.511 -24.052 1.00 53.44 145 SER A N 1
ATOM 1179 C CA . SER A 1 145 ? 5.956 11.611 -24.078 1.00 53.44 145 SER A CA 1
ATOM 1180 C C . SER A 1 145 ? 5.525 11.729 -25.533 1.00 53.44 145 SER A C 1
ATOM 1182 O O . SER A 1 145 ? 6.024 12.589 -26.252 1.00 53.44 145 SER A O 1
ATOM 1184 N N . TYR A 1 146 ? 4.618 10.857 -25.960 1.00 62.75 146 TYR A N 1
ATOM 1185 C CA . TYR A 1 146 ? 4.116 10.832 -27.332 1.00 62.75 146 TYR A CA 1
ATOM 1186 C C . TYR A 1 146 ? 2.727 11.470 -27.388 1.00 62.75 146 TYR A C 1
ATOM 1188 O O . TYR A 1 146 ? 1.926 11.241 -26.478 1.00 62.75 146 TYR A O 1
ATOM 1196 N N . ASP A 1 147 ? 2.451 12.245 -28.435 1.00 63.44 147 ASP A N 1
ATOM 1197 C CA . ASP A 1 147 ? 1.110 12.759 -28.732 1.00 63.44 147 ASP A CA 1
ATOM 1198 C C . ASP A 1 147 ? 0.228 11.659 -29.362 1.00 63.44 147 ASP A C 1
ATOM 1200 O O . ASP A 1 147 ? 0.713 10.583 -29.728 1.00 63.44 147 ASP A O 1
ATOM 1204 N N . LYS A 1 148 ? -1.074 11.920 -29.531 1.00 56.84 148 LYS A N 1
ATOM 1205 C CA . LYS A 1 148 ? -2.066 11.014 -30.146 1.00 56.84 148 LYS A CA 1
ATOM 1206 C C . LYS A 1 148 ? -1.676 10.543 -31.557 1.00 56.84 148 LYS A C 1
ATOM 1208 O O . LYS A 1 148 ? -2.142 9.491 -31.985 1.00 56.84 148 LYS A O 1
ATOM 1213 N N . ASN A 1 149 ? -0.781 11.271 -32.227 1.00 58.25 149 ASN A N 1
ATOM 1214 C CA . ASN A 1 149 ? -0.258 10.955 -33.560 1.00 58.25 149 ASN A CA 1
ATOM 1215 C C . ASN A 1 149 ? 1.070 10.168 -33.537 1.00 58.25 149 ASN A C 1
ATOM 1217 O O . ASN A 1 149 ? 1.591 9.809 -34.588 1.00 58.25 149 ASN A O 1
ATOM 1221 N N . GLY A 1 150 ? 1.624 9.870 -32.356 1.00 55.94 150 GLY A N 1
ATOM 1222 C CA . GLY A 1 150 ? 2.865 9.101 -32.207 1.00 55.94 150 GLY A CA 1
ATOM 1223 C C . GLY A 1 150 ? 4.162 9.912 -32.323 1.00 55.94 150 GLY A C 1
ATOM 1224 O O . GLY A 1 150 ? 5.239 9.317 -32.294 1.00 55.94 150 GLY A O 1
ATOM 1225 N N . GLU A 1 151 ? 4.088 11.242 -32.401 1.00 59.12 151 GLU A N 1
ATOM 1226 C CA . GLU A 1 151 ? 5.252 12.139 -32.371 1.00 59.12 151 GLU A CA 1
ATOM 1227 C C . GLU A 1 151 ? 5.670 12.496 -30.937 1.00 59.12 151 GLU A C 1
ATOM 1229 O O . GLU A 1 151 ? 4.842 12.542 -30.025 1.00 59.12 151 GLU A O 1
ATOM 1234 N N . VAL A 1 152 ? 6.972 12.715 -30.717 1.00 59.53 152 VAL A N 1
ATOM 1235 C CA . VAL A 1 152 ? 7.537 13.011 -29.389 1.00 59.53 152 VAL A CA 1
ATOM 1236 C C . VAL A 1 152 ? 7.251 14.470 -29.026 1.00 59.53 152 VAL A C 1
ATOM 1238 O O . VAL A 1 152 ? 7.896 15.376 -29.535 1.00 59.53 152 VAL A O 1
ATOM 1241 N N . GLN A 1 153 ? 6.306 14.689 -28.112 1.00 50.25 153 GLN A N 1
ATOM 1242 C CA . GLN A 1 153 ? 5.835 16.012 -27.681 1.00 50.25 153 GLN A CA 1
ATOM 1243 C C . GLN A 1 153 ? 6.631 16.584 -26.488 1.00 50.25 153 GLN A C 1
ATOM 1245 O O . GLN A 1 153 ? 6.380 17.700 -26.043 1.00 50.25 153 GLN A O 1
ATOM 1250 N N . GLY A 1 154 ? 7.581 15.822 -25.934 1.00 64.56 154 GLY A N 1
ATOM 1251 C CA . GLY A 1 154 ? 8.463 16.261 -24.847 1.00 64.56 154 GLY A CA 1
ATOM 1252 C C . GLY A 1 154 ? 8.999 15.103 -24.008 1.00 64.56 154 GLY A C 1
ATOM 1253 O O . GLY A 1 154 ? 8.650 13.947 -24.241 1.00 64.56 154 GLY A O 1
ATOM 1254 N N . TYR A 1 155 ? 9.831 15.390 -23.007 1.00 66.44 155 TYR A N 1
ATOM 1255 C CA . TYR A 1 155 ? 10.373 14.391 -22.080 1.00 66.44 155 TYR A CA 1
ATOM 1256 C C . TYR A 1 155 ? 9.710 14.521 -20.705 1.00 66.44 155 TYR A C 1
ATOM 1258 O O . TYR A 1 155 ? 9.601 15.611 -20.153 1.00 66.44 155 TYR A O 1
ATOM 1266 N N . LYS A 1 156 ? 9.245 13.402 -20.139 1.00 61.03 156 LYS A N 1
ATOM 1267 C CA . LYS A 1 156 ? 8.736 13.320 -18.764 1.00 61.03 156 LYS A CA 1
ATOM 1268 C C . LYS A 1 156 ? 9.773 12.661 -17.873 1.00 61.03 156 LYS A C 1
ATOM 1270 O O . LYS A 1 156 ? 10.181 11.528 -18.128 1.00 61.03 156 LYS A O 1
ATOM 1275 N N . THR A 1 157 ? 10.136 13.327 -16.788 1.00 57.75 157 THR A N 1
ATOM 1276 C CA . THR A 1 157 ? 11.015 12.763 -15.764 1.00 57.75 157 THR A CA 1
ATOM 1277 C C . THR A 1 157 ? 10.243 11.746 -14.930 1.00 57.75 157 THR A C 1
ATOM 1279 O O . THR A 1 157 ? 9.362 12.099 -14.146 1.00 57.75 157 THR A O 1
ATOM 1282 N N . VAL A 1 158 ? 10.561 10.462 -15.092 1.00 62.06 158 VAL A N 1
ATOM 1283 C CA . VAL A 1 158 ? 9.949 9.367 -14.333 1.00 62.06 158 VAL A CA 1
ATOM 1284 C C . VAL A 1 158 ? 10.997 8.750 -13.418 1.00 62.06 158 VAL A C 1
ATOM 1286 O O . VAL A 1 158 ? 12.068 8.338 -13.860 1.00 62.06 158 VAL A O 1
ATOM 1289 N N . LYS A 1 159 ? 10.675 8.645 -12.128 1.00 66.50 159 LYS A N 1
ATOM 1290 C CA . LYS A 1 159 ? 11.518 7.945 -11.153 1.00 66.50 159 LYS A CA 1
ATOM 1291 C C . LYS A 1 159 ? 11.418 6.440 -11.394 1.00 66.50 159 LYS A C 1
ATOM 1293 O O . LYS A 1 159 ? 10.351 5.856 -11.207 1.00 66.50 159 LYS A O 1
ATOM 1298 N N . ARG A 1 160 ? 12.515 5.809 -11.811 1.00 66.88 160 ARG A N 1
ATOM 1299 C CA . ARG A 1 160 ? 12.615 4.350 -11.931 1.00 66.88 160 ARG A CA 1
ATOM 1300 C C . ARG A 1 160 ? 13.352 3.787 -10.731 1.00 66.88 160 ARG A C 1
ATOM 1302 O O . ARG A 1 160 ? 14.416 4.278 -10.385 1.00 66.88 160 ARG A O 1
ATOM 1309 N N . ASN A 1 161 ? 12.775 2.766 -10.104 1.00 73.12 161 ASN A N 1
ATOM 1310 C CA . ASN A 1 161 ? 13.418 2.079 -8.989 1.00 73.12 161 ASN A CA 1
ATOM 1311 C C . ASN A 1 161 ? 14.568 1.216 -9.511 1.00 73.12 161 ASN A C 1
ATOM 1313 O O . ASN A 1 161 ? 14.379 0.469 -10.473 1.00 73.12 161 ASN A O 1
ATOM 1317 N N . GLU A 1 162 ? 15.711 1.301 -8.841 1.00 75.31 162 GLU A N 1
ATOM 1318 C CA . GLU A 1 162 ? 16.828 0.383 -9.030 1.00 75.31 162 GLU A CA 1
ATOM 1319 C C . GLU A 1 162 ? 16.787 -0.689 -7.951 1.00 75.31 162 GLU A C 1
ATOM 1321 O O . GLU A 1 162 ? 16.624 -0.408 -6.756 1.00 75.31 162 GLU A O 1
ATOM 1326 N N . TRP A 1 163 ? 16.897 -1.929 -8.407 1.00 78.88 163 TRP A N 1
ATOM 1327 C CA . TRP A 1 163 ? 16.838 -3.120 -7.584 1.00 78.88 163 TRP A CA 1
ATOM 1328 C C . TRP A 1 163 ? 18.193 -3.797 -7.630 1.00 78.88 163 TRP A C 1
ATOM 1330 O O . TRP A 1 163 ? 18.726 -4.000 -8.716 1.00 78.88 163 TRP A O 1
ATOM 1340 N N . LYS A 1 164 ? 18.707 -4.148 -6.456 1.00 80.12 164 LYS A N 1
ATOM 1341 C CA . LYS A 1 164 ? 19.851 -5.030 -6.298 1.00 80.12 164 LYS A CA 1
ATOM 1342 C C . LYS A 1 164 ? 19.357 -6.370 -5.793 1.00 80.12 164 LYS A C 1
ATOM 1344 O O . LYS A 1 164 ? 18.600 -6.418 -4.813 1.00 80.12 164 LYS A O 1
ATOM 1349 N N . ILE A 1 165 ? 19.789 -7.423 -6.465 1.00 81.69 165 ILE A N 1
ATOM 1350 C CA . ILE A 1 165 ? 19.533 -8.800 -6.067 1.00 81.69 165 ILE A CA 1
ATOM 1351 C C . ILE A 1 165 ? 20.855 -9.373 -5.573 1.00 81.69 165 ILE A C 1
ATOM 1353 O O . ILE A 1 165 ? 21.891 -9.177 -6.197 1.00 81.69 165 ILE A O 1
ATOM 1357 N N . GLU A 1 166 ? 20.822 -10.033 -4.422 1.00 77.38 166 GLU A N 1
ATOM 1358 C CA . GLU A 1 166 ? 21.937 -10.839 -3.932 1.00 77.38 166 GLU A CA 1
ATOM 1359 C C . GLU A 1 166 ? 21.411 -12.263 -3.766 1.00 77.38 166 GLU A C 1
ATOM 1361 O O . GLU A 1 166 ? 20.467 -12.489 -3.000 1.00 77.38 166 GLU A O 1
ATOM 1366 N N . ASN A 1 167 ? 21.980 -13.216 -4.500 1.00 75.38 167 ASN A N 1
ATOM 1367 C CA . ASN A 1 167 ? 21.607 -14.617 -4.348 1.00 75.38 167 ASN A CA 1
ATOM 1368 C C . ASN A 1 167 ? 22.270 -15.187 -3.085 1.00 75.38 167 ASN A C 1
ATOM 1370 O O . ASN A 1 167 ? 23.485 -15.098 -2.914 1.00 75.38 167 ASN A O 1
ATOM 1374 N N . THR A 1 168 ? 21.460 -15.729 -2.173 1.00 67.94 168 THR A N 1
ATOM 1375 C CA . THR A 1 168 ? 21.936 -16.326 -0.912 1.00 67.94 168 THR A CA 1
ATOM 1376 C C . THR A 1 168 ? 21.926 -17.852 -0.930 1.00 67.94 168 THR A C 1
ATOM 1378 O O . THR A 1 168 ? 22.413 -18.466 0.013 1.00 67.94 168 THR A O 1
ATOM 1381 N N . SER A 1 169 ? 21.405 -18.460 -2.000 1.00 56.56 169 SER A N 1
ATOM 1382 C CA . SER A 1 169 ? 21.393 -19.912 -2.210 1.00 56.56 169 SER A CA 1
ATOM 1383 C C . SER A 1 169 ? 22.680 -20.451 -2.842 1.00 56.56 169 SER A C 1
ATOM 1385 O O . SER A 1 169 ? 22.877 -21.660 -2.857 1.00 56.56 169 SER A O 1
ATOM 1387 N N . ILE A 1 170 ? 23.554 -19.576 -3.345 1.00 58.09 170 ILE A N 1
ATOM 1388 C CA . ILE A 1 170 ? 24.844 -19.932 -3.947 1.00 58.09 170 ILE A CA 1
ATOM 1389 C C . ILE A 1 170 ? 25.948 -19.242 -3.133 1.00 58.09 170 ILE A C 1
ATOM 1391 O O . ILE A 1 170 ? 25.854 -18.041 -2.867 1.00 58.09 170 ILE A O 1
ATOM 1395 N N . GLU A 1 171 ? 26.996 -19.970 -2.733 1.00 44.22 171 GLU A N 1
ATOM 1396 C CA . GLU A 1 171 ? 28.216 -19.362 -2.185 1.00 44.22 171 GLU A CA 1
ATOM 1397 C C . GLU A 1 171 ? 28.889 -18.497 -3.269 1.00 44.22 171 GLU A C 1
ATOM 1399 O O . GLU A 1 171 ? 29.583 -18.994 -4.144 1.00 44.22 171 GLU A O 1
ATOM 1404 N N . GLY A 1 172 ? 28.593 -17.192 -3.219 1.00 39.53 172 GLY A N 1
ATOM 1405 C CA . GLY A 1 172 ? 29.364 -16.048 -3.723 1.00 39.53 172 GLY A CA 1
ATOM 1406 C C . GLY A 1 172 ? 29.922 -16.079 -5.157 1.00 39.53 172 GLY A C 1
ATOM 1407 O O . GLY A 1 172 ? 30.963 -16.684 -5.386 1.00 39.53 172 GLY A O 1
ATOM 1408 N N . PRO A 1 173 ? 29.403 -15.262 -6.094 1.00 43.16 173 PRO A N 1
ATOM 1409 C CA . PRO A 1 173 ? 30.269 -14.680 -7.116 1.00 43.16 173 PRO A CA 1
ATOM 1410 C C . PRO A 1 173 ? 31.205 -13.636 -6.474 1.00 43.16 173 PRO A C 1
ATOM 1412 O O . PRO A 1 173 ? 30.797 -12.913 -5.559 1.00 43.16 173 PRO A O 1
ATOM 1415 N N . ASP A 1 174 ? 32.451 -13.554 -6.948 1.00 44.62 174 ASP A N 1
ATOM 1416 C CA . ASP A 1 174 ? 33.472 -12.611 -6.472 1.00 44.62 174 ASP A CA 1
ATOM 1417 C C . ASP A 1 174 ? 32.970 -11.158 -6.586 1.00 44.62 174 ASP A C 1
ATOM 1419 O O . ASP A 1 174 ? 32.778 -10.610 -7.673 1.00 44.62 174 ASP A O 1
ATOM 1423 N N . ARG A 1 175 ? 32.690 -10.520 -5.444 1.00 51.97 175 ARG A N 1
ATOM 1424 C CA . ARG A 1 175 ? 32.004 -9.210 -5.385 1.00 51.97 175 ARG A CA 1
ATOM 1425 C C . ARG A 1 175 ? 32.944 -8.024 -5.617 1.00 51.97 175 ARG A C 1
ATOM 1427 O O . ARG A 1 175 ? 32.479 -6.891 -5.742 1.00 51.97 175 ARG A O 1
ATOM 1434 N N . THR A 1 176 ? 34.250 -8.272 -5.678 1.00 45.56 176 THR A N 1
ATOM 1435 C CA . THR A 1 176 ? 35.327 -7.272 -5.781 1.00 45.56 176 THR A CA 1
ATOM 1436 C C . THR A 1 176 ? 35.375 -6.560 -7.137 1.00 45.56 176 THR A C 1
ATOM 1438 O O . THR A 1 176 ? 35.831 -5.420 -7.208 1.00 45.56 176 THR A O 1
ATOM 1441 N N . VAL A 1 177 ? 34.820 -7.159 -8.195 1.00 50.09 177 VAL A N 1
ATOM 1442 C CA . VAL A 1 177 ? 34.865 -6.612 -9.567 1.00 50.09 177 VAL A CA 1
ATOM 1443 C C . VAL A 1 177 ? 33.892 -5.434 -9.778 1.00 50.09 177 VAL A C 1
ATOM 1445 O O . VAL A 1 177 ? 34.064 -4.614 -10.679 1.00 50.09 177 VAL A O 1
ATOM 1448 N N . THR A 1 178 ? 32.883 -5.276 -8.910 1.00 52.59 178 THR A N 1
ATOM 1449 C CA . THR A 1 178 ? 31.755 -4.350 -9.149 1.00 52.59 178 THR A CA 1
ATOM 1450 C C . THR A 1 178 ? 32.078 -2.860 -9.038 1.00 52.59 178 THR A C 1
ATOM 1452 O O . THR A 1 178 ? 31.330 -2.060 -9.596 1.00 52.59 178 THR A O 1
ATOM 1455 N N . MET A 1 179 ? 33.146 -2.448 -8.347 1.00 46.72 179 MET A N 1
ATOM 1456 C CA . MET A 1 179 ? 33.460 -1.017 -8.198 1.00 46.72 179 MET A CA 1
ATOM 1457 C C . MET A 1 179 ? 34.222 -0.453 -9.402 1.00 46.72 179 MET A C 1
ATOM 1459 O O . MET A 1 179 ? 33.877 0.630 -9.872 1.00 46.72 179 MET A O 1
ATOM 1463 N N . ALA A 1 180 ? 35.184 -1.198 -9.956 1.00 46.25 180 ALA A N 1
ATOM 1464 C CA . ALA A 1 180 ? 35.941 -0.766 -11.134 1.00 46.25 180 ALA A CA 1
ATOM 1465 C C . ALA A 1 180 ? 35.048 -0.683 -12.388 1.00 46.25 180 ALA A C 1
ATOM 1467 O O . ALA A 1 180 ? 35.071 0.319 -13.101 1.00 46.25 180 ALA A O 1
ATOM 1468 N N . GLU A 1 181 ? 34.164 -1.667 -12.594 1.00 51.72 181 GLU A N 1
ATOM 1469 C CA . GLU A 1 181 ? 33.212 -1.658 -13.714 1.00 51.72 181 GLU A CA 1
ATOM 1470 C C . GLU A 1 181 ? 32.081 -0.622 -13.547 1.00 51.72 181 GLU A C 1
ATOM 1472 O O . GLU A 1 181 ? 31.562 -0.106 -14.542 1.00 51.72 181 GLU A O 1
ATOM 1477 N N . LYS A 1 182 ? 31.682 -0.287 -12.304 1.00 46.84 182 LYS A N 1
ATOM 1478 C CA . LYS A 1 182 ? 30.720 0.804 -12.039 1.00 46.84 182 LYS A CA 1
ATOM 1479 C C . LYS A 1 182 ? 31.308 2.171 -12.383 1.00 46.84 182 LYS A C 1
ATOM 1481 O O . LYS A 1 182 ? 30.573 2.990 -12.931 1.00 46.84 182 LYS A O 1
ATOM 1486 N N . LEU A 1 183 ? 32.593 2.412 -12.096 1.00 47.53 183 LEU A N 1
ATOM 1487 C CA . LEU A 1 183 ? 33.265 3.659 -12.478 1.00 47.53 183 LEU A CA 1
ATOM 1488 C C . LEU A 1 183 ? 33.389 3.788 -14.006 1.00 47.53 183 LEU A C 1
ATOM 1490 O O . LEU A 1 183 ? 33.037 4.831 -14.548 1.00 47.53 183 LEU A O 1
ATOM 1494 N N . GLU A 1 184 ? 33.747 2.718 -14.723 1.00 49.84 184 GLU A N 1
ATOM 1495 C CA . GLU A 1 184 ? 33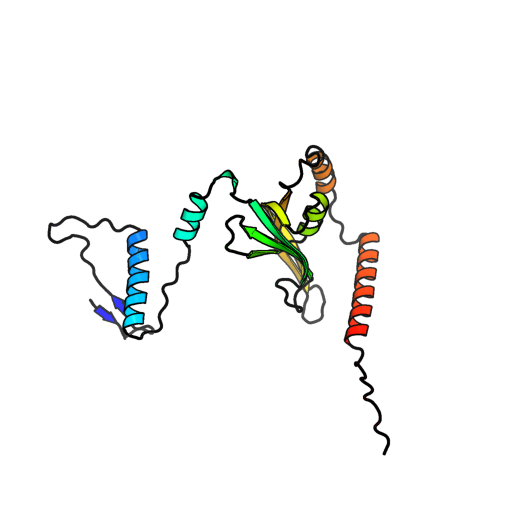.813 2.741 -16.196 1.00 49.84 184 GLU A CA 1
ATOM 1496 C C . GLU A 1 184 ? 32.446 2.931 -16.887 1.00 49.84 184 GLU A C 1
ATOM 1498 O O . GLU A 1 184 ? 32.364 3.500 -17.982 1.00 49.84 184 GLU A O 1
ATOM 1503 N N . LYS A 1 185 ? 31.352 2.442 -16.283 1.00 48.50 185 LYS A N 1
ATOM 1504 C CA . LYS A 1 185 ? 29.987 2.586 -16.828 1.00 48.50 185 LYS A CA 1
ATOM 1505 C C . LYS A 1 185 ? 29.325 3.920 -16.476 1.00 48.50 185 LYS A C 1
ATOM 1507 O O . LYS A 1 185 ? 28.441 4.343 -17.220 1.00 48.50 185 LYS A O 1
ATOM 1512 N N . ALA A 1 186 ? 29.732 4.584 -15.394 1.00 44.47 186 ALA A N 1
ATOM 1513 C CA . ALA A 1 186 ? 29.177 5.877 -14.987 1.00 44.47 186 ALA A CA 1
ATOM 1514 C C . ALA A 1 186 ? 29.571 7.024 -15.940 1.00 44.47 186 ALA A C 1
ATOM 1516 O O . ALA A 1 186 ? 28.757 7.915 -16.184 1.00 44.47 186 ALA A O 1
ATOM 1517 N N . ASP A 1 187 ? 30.761 6.958 -16.549 1.00 38.62 187 ASP A N 1
ATOM 1518 C CA . ASP A 1 187 ? 31.273 8.014 -17.439 1.00 38.62 187 ASP A CA 1
ATOM 1519 C C . ASP A 1 187 ? 30.793 7.906 -18.896 1.00 38.62 187 ASP A C 1
ATOM 1521 O O . ASP A 1 187 ? 30.888 8.858 -19.679 1.00 38.62 187 ASP A O 1
ATOM 1525 N N . LYS A 1 188 ? 30.191 6.777 -19.289 1.00 49.38 188 LYS A N 1
ATOM 1526 C CA . LYS A 1 188 ? 29.604 6.628 -20.626 1.00 49.38 188 LYS A CA 1
ATOM 1527 C C . LYS A 1 188 ? 28.220 7.275 -20.658 1.00 49.38 188 LYS A C 1
ATOM 1529 O O . LYS A 1 188 ? 27.204 6.612 -20.455 1.00 49.38 188 LYS A O 1
ATOM 1534 N N . LYS A 1 189 ? 28.164 8.574 -20.987 1.00 45.50 189 LYS A N 1
ATOM 1535 C CA . LYS A 1 189 ? 26.927 9.241 -21.441 1.00 45.50 189 LYS A CA 1
ATOM 1536 C C . LYS A 1 189 ? 26.218 8.328 -22.446 1.00 45.50 189 LYS A C 1
ATOM 1538 O O . LYS A 1 189 ? 26.737 8.072 -23.532 1.00 45.50 189 LYS A O 1
ATOM 1543 N N . ILE A 1 190 ? 25.036 7.826 -22.082 1.00 48.97 190 ILE A N 1
ATOM 1544 C CA . ILE A 1 190 ? 24.236 6.940 -22.933 1.00 48.97 190 ILE A CA 1
ATOM 1545 C C . ILE A 1 190 ? 23.763 7.751 -24.144 1.00 48.97 190 ILE A C 1
ATOM 1547 O O . ILE A 1 190 ? 22.721 8.405 -24.106 1.00 48.97 190 ILE A O 1
ATOM 1551 N N . ASN A 1 191 ? 24.529 7.718 -25.233 1.00 53.47 191 ASN A N 1
ATOM 1552 C CA . ASN A 1 191 ? 24.147 8.367 -26.475 1.00 53.47 191 ASN A CA 1
ATOM 1553 C C . ASN A 1 191 ? 23.094 7.499 -27.183 1.00 53.47 191 ASN A C 1
ATOM 1555 O O . ASN A 1 191 ? 23.364 6.391 -27.647 1.00 53.47 191 ASN A O 1
ATOM 1559 N N . LEU A 1 192 ? 21.850 7.978 -27.204 1.00 50.56 192 LEU A N 1
ATOM 1560 C CA . LEU A 1 192 ? 20.698 7.278 -27.782 1.00 50.56 192 LEU A CA 1
ATOM 1561 C C . LEU A 1 192 ? 20.779 7.124 -29.313 1.00 50.56 192 LEU A C 1
ATOM 1563 O O . LEU A 1 192 ? 20.003 6.347 -29.863 1.00 50.56 192 LEU A O 1
ATOM 1567 N N . HIS A 1 193 ? 21.704 7.824 -29.976 1.00 54.84 193 HIS A N 1
ATOM 1568 C CA . HIS A 1 193 ? 21.848 7.871 -31.434 1.00 54.84 193 HIS A CA 1
ATOM 1569 C C . HIS A 1 193 ? 22.970 6.987 -31.999 1.00 54.84 193 HIS A C 1
ATOM 1571 O O . HIS A 1 193 ? 23.331 7.123 -33.165 1.00 54.84 193 HIS A O 1
ATOM 1577 N N . THR A 1 194 ? 23.534 6.068 -31.211 1.00 72.31 194 THR A N 1
ATOM 1578 C CA . THR A 1 194 ? 24.577 5.178 -31.733 1.00 72.31 194 THR A CA 1
ATOM 1579 C C . THR A 1 194 ? 24.036 4.246 -32.835 1.00 72.31 194 THR A C 1
ATOM 1581 O O . THR A 1 194 ? 22.928 3.710 -32.702 1.00 72.31 194 THR A O 1
ATOM 1584 N N . PRO A 1 195 ? 24.816 3.988 -33.905 1.00 71.19 195 PRO A N 1
ATOM 1585 C CA . PRO A 1 195 ? 24.403 3.120 -35.015 1.00 71.19 195 PRO A CA 1
ATOM 1586 C C . PRO A 1 195 ? 23.990 1.709 -34.568 1.00 71.19 195 PRO A C 1
ATOM 1588 O O . PRO A 1 195 ? 23.062 1.114 -35.114 1.00 71.19 195 PRO A O 1
ATOM 1591 N N . GLU A 1 196 ? 24.638 1.174 -33.533 1.00 71.12 196 GLU A N 1
ATOM 1592 C CA . GLU A 1 196 ? 24.313 -0.133 -32.948 1.00 71.12 196 GLU A CA 1
ATOM 1593 C C . GLU A 1 196 ? 22.915 -0.162 -32.328 1.00 71.12 196 GLU A C 1
ATOM 1595 O O . GLU A 1 196 ? 22.157 -1.121 -32.500 1.00 71.12 196 GLU A O 1
ATOM 1600 N N . ARG A 1 197 ? 22.535 0.922 -31.646 1.00 66.75 197 ARG A N 1
ATOM 1601 C CA . ARG A 1 197 ? 21.223 1.046 -31.017 1.00 66.75 197 ARG A CA 1
ATOM 1602 C C . ARG A 1 197 ? 20.122 1.226 -32.055 1.00 66.75 197 ARG A C 1
ATOM 1604 O O . ARG A 1 197 ? 19.051 0.646 -31.892 1.00 66.75 197 ARG A O 1
ATOM 1611 N N . GLN A 1 198 ? 20.403 1.944 -33.142 1.00 71.06 198 GLN A N 1
ATOM 1612 C CA . GLN A 1 198 ? 19.496 2.050 -34.288 1.00 71.06 198 GLN A CA 1
ATOM 1613 C C . GLN A 1 198 ? 19.278 0.686 -34.958 1.00 71.06 198 GLN A C 1
ATOM 1615 O O . GLN A 1 198 ? 18.134 0.305 -35.205 1.00 71.06 198 GLN A O 1
ATOM 1620 N N . LYS A 1 199 ? 20.342 -0.103 -35.167 1.00 75.25 199 LYS A N 1
ATOM 1621 C CA . LYS A 1 199 ? 20.233 -1.482 -35.680 1.00 75.25 199 LYS A CA 1
ATOM 1622 C C . LYS A 1 199 ? 19.395 -2.372 -34.760 1.00 75.25 199 LYS A C 1
ATOM 1624 O O . LYS A 1 199 ? 18.515 -3.089 -35.237 1.00 75.25 199 LYS A O 1
ATOM 1629 N N . LYS A 1 200 ? 19.614 -2.294 -33.442 1.00 71.44 200 LYS A N 1
ATOM 1630 C CA . LYS A 1 200 ? 18.814 -3.033 -32.452 1.00 71.44 200 LYS A CA 1
ATOM 1631 C C . LYS A 1 200 ? 17.335 -2.639 -32.517 1.00 71.44 200 LYS A C 1
ATOM 1633 O O . LYS A 1 200 ? 16.474 -3.511 -32.554 1.00 71.44 200 LYS A O 1
ATOM 1638 N N . GLN A 1 201 ? 17.047 -1.342 -32.625 1.00 71.25 201 GLN A N 1
ATOM 1639 C CA . GLN A 1 201 ? 15.684 -0.826 -32.738 1.00 71.25 201 GLN A CA 1
ATOM 1640 C C . GLN A 1 201 ? 14.997 -1.264 -34.042 1.00 71.25 201 GLN A C 1
ATOM 1642 O O . GLN A 1 201 ? 13.816 -1.607 -34.021 1.00 71.25 201 GLN A O 1
ATOM 1647 N N . MET A 1 202 ? 15.719 -1.312 -35.169 1.00 75.06 202 MET A N 1
ATOM 1648 C CA . MET A 1 202 ? 15.185 -1.860 -36.423 1.00 75.06 202 MET A CA 1
ATOM 1649 C C . MET A 1 202 ? 14.850 -3.348 -36.292 1.00 75.06 202 MET A C 1
ATOM 1651 O O . MET A 1 202 ? 13.780 -3.766 -36.730 1.00 75.06 202 MET A O 1
ATOM 1655 N N . LYS A 1 203 ? 15.716 -4.136 -35.641 1.00 78.06 203 LYS A N 1
ATOM 1656 C CA . LYS A 1 203 ? 15.480 -5.567 -35.399 1.00 78.06 203 LYS A CA 1
ATOM 1657 C C . LYS A 1 203 ? 14.244 -5.803 -34.527 1.00 78.06 203 LYS A C 1
ATOM 1659 O O . LYS A 1 203 ? 13.400 -6.622 -34.874 1.00 78.06 203 LYS A O 1
ATOM 1664 N N . GLU A 1 204 ? 14.094 -5.042 -33.444 1.00 72.44 204 GLU A N 1
ATOM 1665 C CA . GLU A 1 204 ? 12.908 -5.103 -32.577 1.00 72.44 204 GLU A CA 1
ATOM 1666 C C . GLU A 1 204 ? 11.629 -4.685 -33.324 1.00 72.44 204 GLU A C 1
ATOM 1668 O O . GLU A 1 204 ? 10.572 -5.292 -33.145 1.00 72.44 204 GLU A O 1
ATOM 1673 N N . LYS A 1 205 ? 11.718 -3.686 -34.215 1.00 75.19 205 LYS A N 1
ATOM 1674 C CA . LYS A 1 205 ? 10.596 -3.256 -35.063 1.00 75.19 205 LYS A CA 1
ATOM 1675 C C . LYS A 1 205 ? 10.186 -4.345 -36.058 1.00 75.19 205 LYS A C 1
ATOM 1677 O O . LYS A 1 205 ? 8.990 -4.568 -36.229 1.00 75.19 205 LYS A O 1
ATOM 1682 N N . LEU A 1 206 ? 11.149 -5.035 -36.670 1.00 76.44 206 LEU A N 1
ATOM 1683 C CA . LEU A 1 206 ? 10.901 -6.156 -37.584 1.00 76.44 206 LEU A CA 1
ATOM 1684 C C . LEU A 1 206 ? 10.199 -7.315 -36.867 1.00 76.44 206 LEU A C 1
ATOM 1686 O O . LEU A 1 206 ? 9.129 -7.739 -37.302 1.00 76.44 206 LEU A O 1
ATOM 1690 N N . GLN A 1 207 ? 10.714 -7.723 -35.705 1.00 73.19 207 GLN A N 1
ATOM 1691 C CA . GLN A 1 207 ? 10.084 -8.753 -34.873 1.00 73.19 207 GLN A CA 1
ATOM 1692 C C . GLN A 1 207 ? 8.652 -8.373 -34.481 1.00 73.19 207 GLN A C 1
ATOM 1694 O O . GLN A 1 207 ? 7.736 -9.189 -34.549 1.00 73.19 207 GLN A O 1
ATOM 1699 N N . PHE A 1 208 ? 8.417 -7.108 -34.122 1.00 79.00 208 PHE A N 1
ATOM 1700 C CA . PHE A 1 208 ? 7.069 -6.637 -33.818 1.00 79.00 208 PHE A CA 1
ATOM 1701 C C . PHE A 1 208 ? 6.140 -6.697 -35.039 1.00 79.00 208 PHE A C 1
ATOM 1703 O O . PHE A 1 208 ? 4.971 -7.055 -34.902 1.00 79.00 208 PHE A O 1
ATOM 1710 N N . THR A 1 209 ? 6.634 -6.365 -36.236 1.00 76.69 209 THR A N 1
ATOM 1711 C CA . THR A 1 209 ? 5.829 -6.466 -37.461 1.00 76.69 209 THR A CA 1
ATOM 1712 C C . THR A 1 209 ? 5.493 -7.906 -37.836 1.00 76.69 209 THR A C 1
ATOM 1714 O O . THR A 1 209 ? 4.382 -8.143 -38.304 1.00 76.69 209 THR A O 1
ATOM 1717 N N . GLU A 1 210 ? 6.397 -8.857 -37.597 1.00 75.38 210 GLU A N 1
ATOM 1718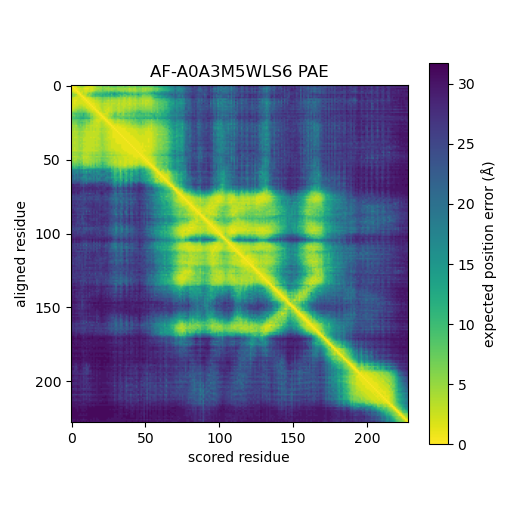 C CA . GLU A 1 210 ? 6.156 -10.291 -37.803 1.00 75.38 210 GLU A CA 1
ATOM 1719 C C . GLU A 1 210 ? 5.083 -10.810 -36.846 1.00 75.38 210 GLU A C 1
ATOM 1721 O O . GLU A 1 210 ? 4.052 -11.306 -37.296 1.00 75.38 210 GLU A O 1
ATOM 1726 N N . VAL A 1 211 ? 5.246 -10.562 -35.543 1.00 74.75 211 VAL A N 1
ATOM 1727 C CA . VAL A 1 211 ? 4.258 -10.948 -34.523 1.00 74.75 211 VAL A CA 1
ATOM 1728 C C . VAL A 1 211 ? 2.897 -10.308 -34.807 1.00 74.75 211 VAL A C 1
ATOM 1730 O O . VAL A 1 211 ? 1.857 -10.954 -34.703 1.00 74.75 211 VAL A O 1
ATOM 1733 N N . LYS A 1 212 ? 2.871 -9.034 -35.217 1.00 73.44 212 LYS A N 1
ATOM 1734 C CA . LYS A 1 212 ? 1.627 -8.350 -35.589 1.00 73.44 212 LYS A CA 1
ATOM 1735 C C . LYS A 1 212 ? 0.953 -9.008 -36.798 1.00 73.44 212 LYS A C 1
ATOM 1737 O O . LYS A 1 212 ? -0.273 -9.108 -36.808 1.00 73.44 212 LYS A O 1
ATOM 1742 N N . LYS A 1 213 ? 1.722 -9.444 -37.803 1.00 73.31 213 LYS A N 1
ATOM 1743 C CA . LYS A 1 213 ? 1.194 -10.166 -38.971 1.00 73.31 213 LYS A CA 1
ATOM 1744 C C . LYS A 1 213 ? 0.622 -11.524 -38.573 1.00 73.31 213 LYS A C 1
ATOM 1746 O O . LYS A 1 213 ? -0.494 -11.815 -38.980 1.00 73.31 213 LYS A O 1
ATOM 1751 N N . GLU A 1 214 ? 1.319 -12.304 -37.749 1.00 71.88 214 GLU A N 1
ATOM 1752 C CA . GLU A 1 214 ? 0.815 -13.594 -37.247 1.00 71.88 214 GLU A CA 1
ATOM 1753 C C . GLU A 1 214 ? -0.497 -13.445 -36.470 1.00 71.88 214 GLU A C 1
ATOM 1755 O O . GLU A 1 214 ? -1.428 -14.224 -36.654 1.00 71.88 214 GLU A O 1
ATOM 1760 N N . VAL A 1 215 ? -0.603 -12.412 -35.631 1.00 70.75 215 VAL A N 1
ATOM 1761 C CA . VAL A 1 215 ? -1.811 -12.150 -34.832 1.00 70.75 215 VAL A CA 1
ATOM 1762 C C . VAL A 1 215 ? -2.996 -11.702 -35.696 1.00 70.75 215 VAL A C 1
ATOM 1764 O O . VAL A 1 215 ? -4.141 -11.984 -35.347 1.00 70.75 215 VAL A O 1
ATOM 1767 N N . LEU A 1 216 ? -2.743 -11.003 -36.807 1.00 61.94 216 LEU A N 1
ATOM 1768 C CA . LEU A 1 216 ? -3.779 -10.498 -37.718 1.00 61.94 216 LEU A CA 1
ATOM 1769 C C . LEU A 1 216 ? -4.179 -11.492 -38.815 1.00 61.94 216 LEU A C 1
ATOM 1771 O O . LEU A 1 216 ? -5.150 -11.227 -39.524 1.00 61.94 216 LEU A O 1
ATOM 1775 N N . GLN A 1 217 ? -3.475 -12.618 -38.973 1.00 61.84 217 GLN A N 1
ATOM 1776 C CA . GLN A 1 217 ? -3.916 -13.659 -39.897 1.00 61.84 217 GLN A CA 1
ATOM 1777 C C . GLN A 1 217 ? -5.220 -14.293 -39.378 1.00 61.84 217 GLN A C 1
ATOM 1779 O O . GLN A 1 217 ? -5.249 -14.824 -38.263 1.00 61.84 217 GLN A O 1
ATOM 1784 N N . PRO A 1 218 ? -6.320 -14.265 -40.155 1.00 55.31 218 PRO A N 1
ATOM 1785 C CA . PRO A 1 218 ? -7.538 -14.953 -39.765 1.00 55.31 218 PRO A CA 1
ATOM 1786 C C . PRO A 1 218 ? -7.265 -16.460 -39.721 1.00 55.31 218 PRO A C 1
ATOM 1788 O O . PRO A 1 218 ? -6.865 -17.062 -40.716 1.00 55.31 218 PRO A O 1
ATOM 1791 N N . LYS A 1 219 ? -7.496 -17.085 -38.560 1.00 57.25 219 LYS A N 1
ATOM 1792 C CA . LYS A 1 219 ? -7.480 -18.546 -38.409 1.00 57.25 219 LYS A CA 1
ATOM 1793 C C . LYS A 1 219 ? -8.653 -19.136 -39.197 1.00 57.25 219 LYS A C 1
ATOM 1795 O O . LYS A 1 219 ? -9.735 -19.327 -38.646 1.00 57.25 219 LYS A O 1
ATOM 1800 N N . ILE A 1 220 ? -8.446 -19.416 -40.481 1.00 45.78 220 ILE A N 1
ATOM 1801 C CA . ILE A 1 220 ? -9.388 -20.179 -41.303 1.00 45.78 220 ILE A CA 1
ATOM 1802 C C . ILE A 1 220 ? -9.409 -21.609 -40.749 1.00 45.78 220 ILE A C 1
ATOM 1804 O O . ILE A 1 220 ? -8.517 -22.410 -41.018 1.00 45.78 220 ILE A O 1
ATOM 1808 N N . LYS A 1 221 ? -10.416 -21.935 -39.933 1.00 48.47 221 LYS A N 1
ATOM 1809 C CA . LYS A 1 221 ? -10.746 -23.323 -39.602 1.00 48.47 221 LYS A CA 1
ATOM 1810 C C . LYS A 1 221 ? -11.580 -23.889 -40.752 1.00 48.47 221 LYS A C 1
ATOM 1812 O O . LYS A 1 221 ? -12.778 -23.637 -40.825 1.00 48.47 221 LYS A O 1
ATOM 1817 N N . LEU A 1 222 ? -10.948 -24.650 -41.643 1.00 41.47 222 LEU A N 1
ATOM 1818 C CA . LEU A 1 222 ? -11.653 -25.570 -42.537 1.00 41.47 222 LEU A CA 1
ATOM 1819 C C . LEU A 1 222 ? -12.235 -26.703 -41.678 1.00 41.47 222 LEU A C 1
ATOM 1821 O O . LEU A 1 222 ? -11.511 -27.591 -41.237 1.00 41.47 222 LEU A O 1
ATOM 1825 N N . GLY A 1 223 ? -13.532 -26.624 -41.379 1.00 42.28 223 GLY A N 1
ATOM 1826 C CA . GLY A 1 223 ? -14.290 -27.746 -40.822 1.00 42.28 223 GLY A CA 1
ATOM 1827 C C . GLY A 1 223 ? -14.490 -28.849 -41.875 1.00 42.28 223 GLY A C 1
ATOM 1828 O O . GLY A 1 223 ? -14.474 -28.554 -43.074 1.00 42.28 223 GLY A O 1
ATOM 1829 N N . PRO A 1 224 ? -14.656 -30.118 -41.465 1.00 47.62 224 PRO A N 1
ATOM 1830 C CA . PRO A 1 224 ? -14.744 -31.237 -42.395 1.00 47.62 224 PRO A CA 1
ATOM 1831 C C . PRO A 1 224 ? -16.050 -31.176 -43.202 1.00 47.62 224 PRO A C 1
ATOM 1833 O O . PRO A 1 224 ? -17.138 -31.035 -42.646 1.00 47.62 224 PRO A O 1
ATOM 1836 N N . ARG A 1 225 ? -15.937 -31.294 -44.532 1.00 39.12 225 ARG A N 1
ATOM 1837 C CA . ARG A 1 225 ? -17.066 -31.498 -45.454 1.00 39.12 225 ARG A CA 1
ATOM 1838 C C . ARG A 1 225 ? -17.775 -32.810 -45.091 1.00 39.12 225 ARG A C 1
ATOM 1840 O O . ARG A 1 225 ? -17.214 -33.877 -45.336 1.00 39.12 225 ARG A O 1
ATOM 1847 N N . LEU A 1 226 ? -19.003 -32.738 -44.573 1.00 40.59 226 LEU A N 1
ATOM 1848 C CA . LEU A 1 226 ? -19.933 -33.866 -44.649 1.00 40.59 226 LEU A CA 1
ATOM 1849 C C . LEU A 1 226 ? -20.266 -34.108 -46.127 1.00 40.59 226 LEU A C 1
ATOM 1851 O O . LEU A 1 226 ? -20.720 -33.197 -46.820 1.00 40.59 226 LEU A O 1
ATOM 1855 N N . LYS A 1 227 ? -20.005 -35.326 -46.604 1.00 46.09 227 LYS A N 1
ATOM 1856 C CA . LYS A 1 227 ? -20.572 -35.841 -47.850 1.00 46.09 227 LYS A CA 1
ATOM 1857 C C . LYS A 1 227 ? -21.906 -36.505 -47.498 1.00 46.09 227 LYS A C 1
ATOM 1859 O O . LYS A 1 227 ? -21.920 -37.357 -46.612 1.00 46.09 227 LYS A O 1
ATOM 1864 N N . PHE A 1 228 ? -22.978 -36.057 -48.146 1.00 45.16 228 PHE A N 1
ATOM 1865 C CA . PHE A 1 228 ? -24.204 -36.835 -48.313 1.00 45.16 228 PHE A CA 1
ATOM 1866 C C . PHE A 1 228 ? -23.987 -37.869 -49.418 1.00 45.16 228 PHE A C 1
ATOM 1868 O O . PHE A 1 228 ? -23.184 -37.564 -50.335 1.00 45.16 228 PHE A O 1
#

Organism: NCBI:txid81036

Solvent-accessible surface area (backbone atoms only — not comparable to full-atom values): 14052 Å² total; per-residue (Å²): 117,47,79,44,68,94,48,101,65,71,46,71,52,74,83,76,78,57,47,52,97,86,63,51,70,64,85,86,47,77,64,55,60,49,49,50,48,44,53,51,27,52,53,40,39,76,73,72,43,98,62,76,66,82,69,101,66,64,61,68,61,52,48,52,67,64,71,47,65,76,93,52,68,60,38,27,33,30,68,45,73,51,79,41,27,46,94,74,36,83,89,40,65,75,38,24,39,41,29,31,27,43,78,86,70,81,53,79,47,78,46,74,28,79,59,48,56,63,39,35,61,74,49,67,62,50,75,67,35,39,29,37,69,43,77,79,49,64,51,78,41,76,39,77,38,63,45,101,86,69,48,79,76,46,72,43,79,42,75,42,60,40,66,44,63,44,51,69,72,53,94,68,78,82,73,79,60,57,61,65,55,48,58,66,56,68,72,55,75,84,66,84,79,40,71,69,54,51,52,50,52,51,51,55,49,52,54,50,52,50,54,52,49,63,71,67,51,79,82,80,76,84,72,84,83,82,81,131

Secondary structure (DSSP, 8-state):
-EEE-SSSS-EEE----SB-TTSPBP---HHHHHHHHHHHHHHHHHTT-------SS-HHHHHHHHHS-GGGTTEEEEEEEEEEEGGG-TTSPEEEEEEEEETTSS-EEEEE-STHHHHHHHTT--TT-EEEEEEEEEEEEEEEEEPTTS-EEEEEEEEEEEEEEEESSSS---GGGHHHHHHHHHSS---TT-HHHHHHHHHHHHHHHHHHHHHHS-----------

Mean predicted aligned error: 19.38 Å

Foldseek 3Di:
DDWDPVDPDTDDDDDDDQADPVRDGHDDDPVNVLVVLQVVQVVCVVVVDDDDRDDPDDVVVVVCLVPPDPVQNQKWAWADWDWAAVVNDPVHDIWTWTWTHRPVPDDIDIDTARCVVVQCVVQVPDHGFIKRKDFPFWDFDWDFDADPVGDGPGTDTDTGTDIHIHTPRDPDDDPVVPPVVVVVVVPPPPDCPDPVNVVVVVVVVVVVVVVVVVVPPPPPPPDDDDDD